Protein AF-A0A497N7C0-F1 (afdb_monomer)

Radius of gyration: 19.55 Å; Cα contacts (8 Å, |Δi|>4): 349; chains: 1; bounding box: 47×40×57 Å

Foldseek 3Di:
DQLVCLLVLCPDDDPDDPPCPSVVSSVVSVQPVLDLVSLVNQLVVLLVLLVVLLVLLVVCLVVVLLLLNLLSLLRSLLSNLVLLLVLQVHDDDLLCSLVSSCVSCVVVVNNVSSVLSCLSQVLPPFFLVLLVLLLVLLLQLLVVLLVVCVVQVVLLVVDDPVLSVLCVQSSDPVNNVVLSVSLVVCSVVRNSSSSLSSSSNSLLSNLLSSQVSVCSVVVHDRDSSNSLVSQQDPDPGGDSNSVSNCSSSVNPDDDSVSSVVSSVVSVVVSVVCVVCSSVSSVVRRDRD

Mean predicted aligned error: 3.94 Å

Structure (mmCIF, N/CA/C/O backbone):
data_AF-A0A497N7C0-F1
#
_entry.id   AF-A0A497N7C0-F1
#
loop_
_atom_site.group_PDB
_atom_site.id
_atom_site.type_symbol
_atom_site.label_atom_id
_atom_site.label_alt_id
_atom_site.label_comp_id
_atom_site.label_asym_id
_atom_site.label_entity_id
_atom_site.label_seq_id
_atom_site.pdbx_PDB_ins_code
_atom_site.Cartn_x
_atom_site.Cartn_y
_atom_site.Cartn_z
_atom_site.occupancy
_atom_site.B_iso_or_equiv
_atom_site.auth_seq_id
_atom_site.auth_comp_id
_atom_site.auth_asym_id
_atom_site.auth_atom_id
_atom_site.pdbx_PDB_model_num
ATOM 1 N N . VAL A 1 1 ? 9.116 0.546 22.447 1.00 66.56 1 VAL A N 1
ATOM 2 C CA . VAL A 1 1 ? 8.647 -0.388 21.398 1.00 66.56 1 VAL A CA 1
ATOM 3 C C . 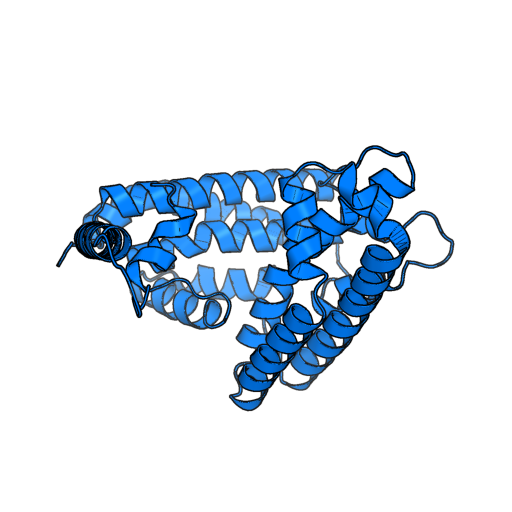VAL A 1 1 ? 8.286 0.439 20.173 1.00 66.56 1 VAL A C 1
ATOM 5 O O . VAL A 1 1 ? 7.517 1.386 20.341 1.00 66.56 1 VAL A O 1
ATOM 8 N N . PRO A 1 2 ? 8.889 0.187 19.003 1.00 83.69 2 PRO A N 1
ATOM 9 C CA . PRO A 1 2 ? 8.504 0.850 17.755 1.00 83.69 2 PRO A CA 1
ATOM 10 C C . PRO A 1 2 ? 7.028 0.554 17.415 1.00 83.69 2 PRO A C 1
ATOM 12 O O . PRO A 1 2 ? 6.602 -0.585 17.622 1.00 83.69 2 PRO A O 1
ATOM 15 N N . PRO A 1 3 ? 6.217 1.540 16.988 1.00 86.50 3 PRO A N 1
ATOM 16 C CA . PRO A 1 3 ? 4.789 1.335 16.704 1.00 86.50 3 PRO A CA 1
ATOM 17 C C . PRO A 1 3 ? 4.508 0.275 15.626 1.00 86.50 3 PRO A C 1
ATOM 19 O O . PRO A 1 3 ? 3.446 -0.339 15.625 1.00 86.50 3 PRO A O 1
ATOM 22 N N . GLU A 1 4 ? 5.464 0.010 14.739 1.00 85.75 4 GLU A N 1
ATOM 23 C CA . GLU A 1 4 ? 5.347 -0.892 13.589 1.00 85.75 4 GLU A CA 1
ATOM 24 C C . GLU A 1 4 ? 5.236 -2.372 13.984 1.00 85.75 4 GLU A C 1
ATOM 26 O O . GLU A 1 4 ? 4.818 -3.207 13.177 1.00 85.75 4 GLU A O 1
ATOM 31 N N . ILE A 1 5 ? 5.627 -2.724 15.213 1.00 90.31 5 ILE A N 1
ATOM 32 C CA . ILE A 1 5 ? 5.530 -4.097 15.731 1.00 90.31 5 ILE A CA 1
ATOM 33 C C . ILE A 1 5 ? 4.382 -4.289 16.721 1.00 90.31 5 ILE A C 1
ATOM 35 O O . ILE A 1 5 ? 4.176 -5.407 17.186 1.00 90.31 5 ILE A O 1
ATOM 39 N N . ASP A 1 6 ? 3.616 -3.239 17.021 1.00 93.12 6 ASP A N 1
ATOM 40 C CA . ASP A 1 6 ? 2.549 -3.283 18.022 1.00 93.12 6 ASP A CA 1
ATOM 41 C C . ASP A 1 6 ? 1.503 -4.342 17.716 1.00 93.12 6 ASP A C 1
ATOM 43 O O . ASP A 1 6 ? 1.271 -5.230 18.531 1.00 93.12 6 ASP A O 1
ATOM 47 N N . GLN A 1 7 ? 0.912 -4.279 16.522 1.00 93.38 7 GLN A N 1
ATOM 48 C CA . GLN A 1 7 ? -0.133 -5.215 16.122 1.00 93.38 7 GLN A CA 1
ATOM 49 C C . GLN A 1 7 ? 0.412 -6.647 16.051 1.00 93.38 7 GLN A C 1
ATOM 51 O O . GLN A 1 7 ? -0.227 -7.580 16.524 1.00 93.38 7 GLN A O 1
ATOM 56 N N . LYS A 1 8 ? 1.650 -6.822 15.566 1.00 93.31 8 LYS A N 1
ATOM 57 C CA . LYS A 1 8 ? 2.310 -8.137 15.529 1.00 93.31 8 LYS A CA 1
ATOM 58 C C . LYS A 1 8 ? 2.463 -8.734 16.925 1.00 93.31 8 LYS A C 1
ATOM 60 O O . LYS A 1 8 ? 2.248 -9.926 17.095 1.00 93.31 8 LYS A O 1
ATOM 65 N N . LEU A 1 9 ? 2.839 -7.925 17.916 1.00 93.44 9 LEU A N 1
ATOM 66 C CA . LEU A 1 9 ? 2.950 -8.357 19.311 1.00 93.44 9 LEU A CA 1
ATOM 67 C C . LEU A 1 9 ? 1.577 -8.592 19.949 1.00 93.44 9 LEU A C 1
ATOM 69 O O . LEU A 1 9 ? 1.428 -9.537 20.719 1.00 93.44 9 LEU A O 1
ATOM 73 N N . TYR A 1 10 ? 0.589 -7.759 19.619 1.00 92.88 10 TYR A N 1
ATOM 74 C CA . TYR A 1 10 ? -0.793 -7.887 20.078 1.00 92.88 10 TYR A CA 1
ATOM 75 C C . TYR A 1 10 ? -1.425 -9.208 19.609 1.00 92.88 10 TYR A C 1
ATOM 77 O O . TYR A 1 10 ? -2.012 -9.940 20.407 1.00 92.88 10 TYR A O 1
ATOM 85 N N . GLU A 1 11 ? -1.229 -9.555 18.337 1.00 93.25 11 GLU A N 1
ATOM 86 C CA . GLU A 1 11 ? -1.810 -10.735 17.683 1.00 93.25 11 GLU A CA 1
ATOM 87 C C . GLU A 1 11 ? -0.951 -12.004 17.823 1.00 93.25 11 GLU A C 1
ATOM 89 O O . GLU A 1 11 ? -1.396 -13.097 17.471 1.00 93.25 11 GLU A O 1
ATOM 94 N N . ALA A 1 12 ? 0.278 -11.892 18.341 1.00 93.31 12 ALA A N 1
ATOM 95 C CA . ALA A 1 12 ? 1.231 -12.998 18.394 1.00 93.31 12 ALA A CA 1
ATOM 96 C C . ALA A 1 12 ? 0.661 -14.238 19.102 1.00 93.31 12 ALA A C 1
ATOM 98 O O . ALA A 1 12 ? 0.138 -14.161 20.215 1.00 93.31 12 ALA A O 1
ATOM 99 N N . GLN A 1 13 ? 0.853 -15.417 18.513 1.00 93.75 13 GLN A N 1
ATOM 100 C CA . GLN A 1 13 ? 0.639 -16.697 19.190 1.00 93.75 13 GLN A CA 1
ATOM 101 C C . GLN A 1 13 ? 1.990 -17.260 19.631 1.00 93.75 13 GLN A C 1
ATOM 103 O O . GLN A 1 13 ? 2.869 -17.517 18.811 1.00 93.75 13 GLN A O 1
ATOM 108 N N . ILE A 1 14 ? 2.174 -17.412 20.942 1.00 93.19 14 ILE A N 1
ATOM 109 C CA . ILE A 1 14 ? 3.442 -17.854 21.525 1.00 93.19 14 ILE A CA 1
ATOM 110 C C . ILE A 1 14 ? 3.374 -19.362 21.708 1.00 93.19 14 ILE A C 1
ATOM 112 O O . ILE A 1 14 ? 2.631 -19.855 22.551 1.00 93.19 14 ILE A O 1
ATOM 116 N N . LEU A 1 15 ? 4.149 -20.083 20.901 1.00 95.19 15 LEU A N 1
ATOM 117 C CA . LEU A 1 15 ? 4.219 -21.545 20.954 1.00 95.19 15 LEU A CA 1
ATOM 118 C C . LEU A 1 15 ? 5.288 -22.039 21.939 1.00 95.19 15 LEU A C 1
ATOM 120 O O . LEU A 1 15 ? 5.142 -23.105 22.528 1.00 95.19 15 LEU A O 1
ATOM 124 N N . TYR A 1 16 ? 6.366 -21.271 22.122 1.00 94.62 16 TYR A N 1
ATOM 125 C CA . TYR A 1 16 ? 7.455 -21.588 23.044 1.00 94.62 16 TYR A CA 1
ATOM 126 C C . TYR A 1 16 ? 8.173 -20.310 23.495 1.00 94.62 16 TYR A C 1
ATOM 128 O O . TYR A 1 16 ? 8.565 -19.494 22.662 1.00 94.62 16 TYR A O 1
ATOM 136 N N . ASP A 1 17 ? 8.371 -20.146 24.806 1.00 95.38 17 ASP A N 1
ATOM 137 C CA . ASP A 1 17 ? 9.057 -18.992 25.400 1.00 95.38 17 ASP A CA 1
ATOM 138 C C . ASP A 1 17 ? 9.690 -19.360 26.751 1.00 95.38 17 ASP A C 1
ATOM 140 O O . ASP A 1 17 ? 9.096 -19.205 27.815 1.00 95.38 17 ASP A O 1
ATOM 144 N N . LYS A 1 18 ? 10.924 -19.874 26.706 1.00 94.50 18 LYS A N 1
ATOM 145 C CA . LYS A 1 18 ? 11.638 -20.382 27.891 1.00 94.50 18 LYS A CA 1
ATOM 146 C C . LYS A 1 18 ? 11.807 -19.339 29.005 1.00 94.50 18 LYS A C 1
ATOM 148 O O . LYS A 1 18 ? 11.796 -19.701 30.178 1.00 94.50 18 LYS A O 1
ATOM 153 N N . ASN A 1 19 ? 11.992 -18.069 28.642 1.00 95.56 19 ASN A N 1
ATOM 154 C CA . ASN A 1 19 ? 12.338 -16.994 29.578 1.00 95.56 19 ASN A CA 1
ATOM 155 C C . ASN A 1 19 ? 11.168 -16.033 29.839 1.00 95.56 19 ASN A C 1
ATOM 157 O O . ASN A 1 19 ? 11.383 -14.985 30.445 1.00 95.56 19 ASN A O 1
ATOM 161 N N . TRP A 1 20 ? 9.959 -16.361 29.369 1.00 93.44 20 TRP A N 1
ATOM 162 C CA . TRP A 1 20 ? 8.756 -15.527 29.495 1.00 93.44 20 TRP A CA 1
ATOM 163 C C . TRP A 1 20 ? 8.862 -14.132 28.856 1.00 93.44 20 TRP A C 1
ATOM 165 O O . TRP A 1 20 ? 8.020 -13.268 29.097 1.00 93.44 20 TRP A O 1
ATOM 175 N N . LEU A 1 21 ? 9.881 -13.874 28.030 1.00 94.31 21 LEU A N 1
ATOM 176 C CA . LEU A 1 21 ? 10.118 -12.541 27.476 1.00 94.31 21 LEU A CA 1
ATOM 177 C C . LEU A 1 21 ? 9.038 -12.169 26.455 1.00 94.31 21 LEU A C 1
ATOM 179 O O . LEU A 1 21 ? 8.501 -11.060 26.496 1.00 94.31 21 LEU A O 1
ATOM 183 N N . LEU A 1 22 ? 8.715 -13.091 25.546 1.00 92.75 22 LEU A N 1
ATOM 184 C CA . LEU A 1 22 ? 7.697 -12.870 24.519 1.00 92.75 22 LEU A CA 1
ATOM 185 C C . LEU A 1 22 ? 6.312 -12.782 25.154 1.00 92.75 22 LEU A C 1
ATOM 187 O O . LEU A 1 22 ? 5.515 -11.929 24.770 1.00 92.75 22 LEU A O 1
ATOM 191 N N . THR A 1 23 ? 6.061 -13.616 26.161 1.00 94.19 23 THR A N 1
ATOM 192 C CA . THR A 1 23 ? 4.791 -13.692 26.887 1.00 94.19 23 THR A CA 1
ATOM 193 C C . THR A 1 23 ? 4.531 -12.396 27.633 1.00 94.19 23 THR A C 1
ATOM 195 O O . THR A 1 23 ? 3.515 -11.747 27.389 1.00 94.19 23 THR A O 1
ATOM 198 N N . ASN A 1 24 ? 5.504 -11.932 28.420 1.00 94.38 24 ASN A N 1
ATOM 199 C CA . ASN A 1 24 ? 5.407 -10.658 29.130 1.00 94.38 24 ASN A CA 1
ATOM 200 C C . ASN A 1 24 ? 5.242 -9.473 28.165 1.00 94.38 24 ASN A C 1
ATOM 202 O O . ASN A 1 24 ? 4.461 -8.557 28.423 1.00 94.38 24 ASN A O 1
ATOM 206 N N . THR A 1 25 ? 5.950 -9.493 27.031 1.00 93.44 25 THR A N 1
ATOM 207 C CA . THR A 1 25 ? 5.850 -8.432 26.018 1.00 93.44 25 THR A CA 1
ATOM 208 C C . THR A 1 25 ? 4.468 -8.409 25.363 1.00 93.44 25 THR A C 1
ATOM 210 O O . THR A 1 25 ? 3.877 -7.336 25.226 1.00 93.44 25 THR A O 1
ATOM 213 N N . LYS A 1 26 ? 3.922 -9.576 24.997 1.00 94.38 26 LYS A N 1
ATOM 214 C CA . LYS A 1 26 ? 2.562 -9.709 24.459 1.00 94.38 26 LYS A CA 1
ATOM 215 C C . LYS A 1 26 ? 1.519 -9.233 25.466 1.00 94.38 26 LYS A C 1
ATOM 217 O O . LYS A 1 26 ? 0.638 -8.464 25.100 1.00 94.38 26 LYS A O 1
ATOM 222 N N . GLU A 1 27 ? 1.610 -9.655 26.725 1.00 94.25 27 GLU A N 1
ATOM 223 C CA . GLU A 1 27 ? 0.666 -9.240 27.769 1.00 94.25 27 GLU A CA 1
ATOM 224 C C . GLU A 1 27 ? 0.691 -7.730 28.010 1.00 94.25 27 GLU A C 1
ATOM 226 O O . GLU A 1 27 ? -0.356 -7.097 28.165 1.00 94.25 27 GLU A O 1
ATOM 231 N N . TRP A 1 28 ? 1.885 -7.133 28.022 1.00 93.75 28 TRP A N 1
ATOM 232 C CA . TRP A 1 28 ? 2.025 -5.684 28.096 1.00 93.75 28 TRP A CA 1
ATOM 233 C C . TRP A 1 28 ? 1.398 -5.000 26.877 1.00 93.75 28 TRP A C 1
ATOM 235 O O . TRP A 1 28 ? 0.666 -4.018 27.036 1.00 93.75 28 TRP A O 1
ATOM 245 N N . MET A 1 29 ? 1.620 -5.537 25.673 1.00 94.69 29 MET A N 1
ATOM 246 C CA . MET A 1 29 ? 1.013 -5.007 24.453 1.00 94.69 29 MET A CA 1
ATOM 247 C C . MET A 1 29 ? -0.513 -5.117 24.500 1.00 94.69 29 MET A C 1
ATOM 249 O O . MET A 1 29 ? -1.191 -4.131 24.255 1.00 94.69 29 MET A O 1
ATOM 253 N N . ALA A 1 30 ? -1.078 -6.246 24.928 1.00 92.94 30 ALA A N 1
ATOM 254 C CA . ALA A 1 30 ? -2.526 -6.428 25.057 1.00 92.94 30 ALA A CA 1
ATOM 255 C C . ALA A 1 30 ? -3.196 -5.361 25.945 1.00 92.94 30 ALA A C 1
ATOM 257 O O . ALA A 1 30 ? -4.285 -4.893 25.627 1.00 92.94 30 ALA A O 1
ATOM 258 N N . LYS A 1 31 ? -2.520 -4.918 27.015 1.00 92.38 31 LYS A N 1
ATOM 259 C CA . LYS A 1 31 ? -3.008 -3.877 27.946 1.00 92.38 31 LYS A CA 1
ATOM 260 C C . LYS A 1 31 ? -2.809 -2.442 27.447 1.00 92.38 31 LYS A C 1
ATOM 262 O O . LYS A 1 31 ? -3.355 -1.503 28.034 1.00 92.38 31 LYS A O 1
ATOM 267 N N . THR A 1 32 ? -1.951 -2.243 26.449 1.00 93.00 32 THR A N 1
ATOM 268 C CA . THR A 1 32 ? -1.519 -0.909 26.001 1.00 93.00 32 THR A CA 1
ATOM 269 C C . THR A 1 32 ? -1.875 -0.605 24.552 1.00 93.00 32 THR A C 1
ATOM 271 O O . THR A 1 32 ? -1.930 0.568 24.198 1.00 93.00 32 THR A O 1
ATOM 274 N N . TYR A 1 33 ? -2.176 -1.619 23.739 1.00 93.19 33 TYR A N 1
ATOM 275 C CA . TYR A 1 33 ? -2.397 -1.497 22.301 1.00 93.19 33 TYR A CA 1
ATOM 276 C C . TYR A 1 33 ? -3.498 -0.484 21.972 1.00 93.19 33 TYR A C 1
ATOM 278 O O . TYR A 1 33 ? -3.268 0.415 21.165 1.00 93.19 33 TYR A O 1
ATOM 286 N N . TRP A 1 34 ? -4.632 -0.555 22.674 1.00 94.56 34 TRP A N 1
ATOM 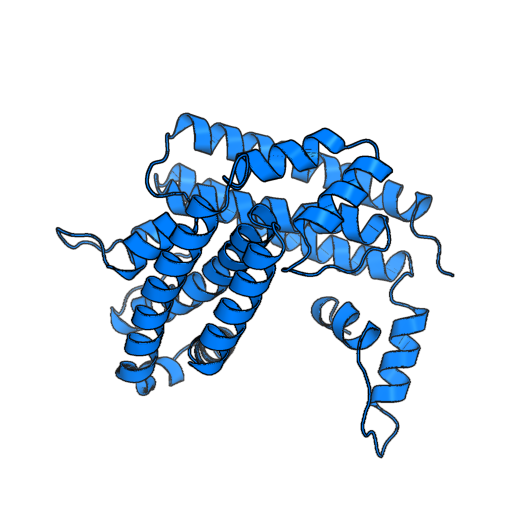287 C CA . TRP A 1 34 ? -5.779 0.344 22.499 1.00 94.56 34 TRP A CA 1
ATOM 288 C C . TRP A 1 34 ? -5.795 1.547 23.445 1.00 94.56 34 TRP A C 1
ATOM 290 O O . TRP A 1 34 ? -6.811 2.224 23.575 1.00 94.56 34 TRP A O 1
ATOM 300 N N . ARG A 1 35 ? -4.688 1.839 24.137 1.00 94.00 35 ARG A N 1
ATOM 301 C CA . ARG A 1 35 ? -4.618 3.072 24.927 1.00 94.00 35 ARG A CA 1
ATOM 302 C C . ARG A 1 35 ? -4.548 4.284 23.994 1.00 94.00 35 ARG A C 1
ATOM 304 O O . ARG A 1 35 ? -3.788 4.224 23.022 1.00 94.00 35 ARG A O 1
ATOM 311 N N . PRO A 1 36 ? -5.261 5.387 24.292 1.00 94.44 36 PRO A N 1
ATOM 312 C CA . PRO A 1 36 ? -5.245 6.593 23.466 1.00 94.44 36 PRO A CA 1
ATOM 313 C C . PRO A 1 36 ? -3.835 7.083 23.127 1.00 94.44 36 PRO A C 1
ATOM 315 O O . PRO A 1 36 ? -3.577 7.451 21.986 1.00 94.44 36 PRO A O 1
ATOM 318 N N . GLU A 1 37 ? -2.898 7.010 24.075 1.00 93.50 37 GLU A N 1
ATOM 319 C CA . GLU A 1 37 ? -1.509 7.427 23.868 1.00 93.50 37 GLU A CA 1
ATOM 320 C C . GLU A 1 37 ? -0.792 6.529 22.852 1.00 93.50 37 GLU A C 1
ATOM 322 O O . GLU A 1 37 ? 0.000 7.007 22.041 1.00 93.50 37 GLU A O 1
ATOM 327 N N . ARG A 1 38 ? -1.069 5.218 22.863 1.00 94.50 38 ARG A N 1
ATOM 328 C CA . ARG A 1 38 ? -0.448 4.275 21.926 1.00 94.50 38 ARG A CA 1
ATOM 329 C C . ARG A 1 38 ? -1.050 4.391 20.529 1.00 94.50 38 ARG A C 1
ATOM 331 O O . ARG A 1 38 ? -0.298 4.376 19.555 1.00 94.50 38 ARG A O 1
ATOM 338 N N . VAL A 1 39 ? -2.366 4.586 20.435 1.00 95.69 39 VAL A N 1
ATOM 339 C CA . VAL A 1 39 ? -3.048 4.890 19.168 1.00 95.69 39 VAL A CA 1
ATOM 340 C C . VAL A 1 39 ? -2.547 6.219 18.596 1.00 95.69 39 VAL A C 1
ATOM 342 O O . VAL A 1 39 ? -2.268 6.311 17.402 1.00 95.69 39 VAL A O 1
ATOM 345 N N . GLU A 1 40 ? -2.352 7.248 19.425 1.00 95.75 40 GLU A N 1
ATOM 346 C CA . GLU A 1 40 ? -1.783 8.524 18.977 1.00 95.75 40 GLU A CA 1
ATOM 347 C C . GLU A 1 40 ? -0.385 8.339 18.373 1.00 95.75 40 GLU A C 1
ATOM 349 O O . GLU A 1 40 ? -0.121 8.877 17.302 1.00 95.75 40 GLU A O 1
ATOM 354 N N . ILE A 1 41 ? 0.481 7.527 18.991 1.00 95.62 41 ILE A N 1
ATOM 355 C CA . ILE A 1 41 ? 1.815 7.223 18.446 1.00 95.62 41 ILE A CA 1
ATOM 356 C C . ILE A 1 41 ? 1.716 6.518 17.082 1.00 95.62 41 ILE A C 1
ATOM 358 O O . ILE A 1 41 ? 2.408 6.917 16.144 1.00 95.62 41 ILE A O 1
ATOM 362 N N . ARG A 1 42 ? 0.863 5.492 16.937 1.00 95.75 42 ARG A N 1
ATOM 363 C CA . ARG A 1 42 ? 0.708 4.774 15.654 1.00 95.75 42 ARG A CA 1
ATOM 364 C C . ARG A 1 42 ? 0.156 5.681 14.555 1.00 95.75 42 ARG A C 1
ATOM 366 O O . ARG A 1 42 ? 0.687 5.716 13.448 1.00 95.75 42 ARG A O 1
ATOM 373 N N . THR A 1 43 ? -0.862 6.470 14.878 1.00 96.75 43 THR A N 1
ATOM 374 C CA . THR A 1 43 ? -1.495 7.389 13.923 1.00 96.75 43 THR A CA 1
ATOM 375 C C . THR A 1 43 ? -0.649 8.632 13.612 1.00 96.75 43 THR A C 1
ATOM 377 O O . THR A 1 43 ? -0.857 9.279 12.585 1.00 96.75 43 THR A O 1
ATOM 380 N N . GLU A 1 44 ? 0.339 8.972 14.447 1.00 96.62 44 GLU A N 1
ATOM 381 C CA . GLU A 1 44 ? 1.400 9.926 14.095 1.00 96.62 44 GLU A CA 1
ATOM 382 C C . GLU A 1 44 ? 2.345 9.349 13.042 1.00 96.62 44 GLU A C 1
ATOM 384 O O . GLU A 1 44 ? 2.652 10.034 12.070 1.00 96.62 44 GLU A O 1
ATOM 389 N N . ASN A 1 45 ? 2.737 8.078 13.168 1.00 95.88 45 ASN A N 1
ATOM 390 C CA . ASN A 1 45 ? 3.580 7.435 12.163 1.00 95.88 45 ASN A CA 1
ATOM 391 C C . ASN A 1 45 ? 2.902 7.405 10.781 1.00 95.88 45 ASN A C 1
ATOM 393 O O . ASN A 1 45 ? 3.511 7.766 9.777 1.00 95.88 45 ASN A O 1
ATOM 397 N N . TYR A 1 46 ? 1.608 7.079 10.731 1.00 97.06 46 TYR A N 1
ATOM 398 C CA . TYR A 1 46 ? 0.831 7.129 9.489 1.00 97.06 46 TYR A CA 1
ATOM 399 C C . TYR A 1 46 ? 0.762 8.517 8.857 1.00 97.06 46 TYR A C 1
ATOM 401 O O . TYR A 1 46 ? 0.779 8.635 7.633 1.00 97.06 46 TYR A O 1
ATOM 409 N N . LEU A 1 47 ? 0.699 9.569 9.674 1.00 97.38 47 LEU A N 1
ATOM 410 C CA . LEU A 1 47 ? 0.717 10.942 9.182 1.00 97.38 47 LEU A CA 1
ATOM 411 C C . LEU A 1 47 ? 2.066 11.284 8.535 1.00 97.38 47 LEU A C 1
ATOM 413 O O . LEU A 1 47 ? 2.088 11.866 7.454 1.00 97.38 47 LEU A O 1
ATOM 417 N N . ILE A 1 48 ? 3.172 10.890 9.171 1.00 97.44 48 ILE A N 1
ATOM 418 C CA . ILE A 1 48 ? 4.528 11.100 8.645 1.00 97.44 48 ILE A CA 1
ATOM 419 C C . ILE A 1 48 ? 4.717 10.352 7.318 1.00 97.44 48 ILE A C 1
ATOM 421 O O . ILE A 1 48 ? 5.257 10.911 6.358 1.00 97.44 48 ILE A O 1
ATOM 425 N N . GLU A 1 49 ? 4.253 9.103 7.235 1.00 96.50 49 GLU A N 1
ATOM 426 C CA . GLU A 1 49 ? 4.268 8.329 5.990 1.00 96.50 49 GLU A CA 1
ATOM 427 C C . GLU A 1 49 ? 3.431 9.005 4.897 1.00 96.50 49 GLU A C 1
ATOM 429 O O . GLU A 1 49 ? 3.915 9.183 3.777 1.00 96.50 49 GLU A O 1
ATOM 434 N N . ALA A 1 50 ? 2.211 9.439 5.229 1.00 98.19 50 ALA A N 1
ATOM 435 C CA . ALA A 1 50 ? 1.322 10.117 4.293 1.00 98.19 50 ALA A CA 1
ATOM 436 C C . ALA A 1 50 ? 1.947 11.403 3.732 1.00 98.19 50 ALA A C 1
ATOM 438 O O . ALA A 1 50 ? 1.949 11.601 2.518 1.00 98.19 50 ALA A O 1
ATOM 439 N N . ASP A 1 51 ? 2.542 12.248 4.582 1.00 97.94 51 ASP A N 1
ATOM 440 C CA . ASP A 1 51 ? 3.240 13.462 4.141 1.00 97.94 51 ASP A CA 1
ATOM 441 C C . ASP A 1 51 ? 4.446 13.141 3.250 1.00 97.94 51 ASP A C 1
ATOM 443 O O . ASP A 1 51 ? 4.685 13.818 2.246 1.00 97.94 51 ASP A O 1
ATOM 447 N N . THR A 1 52 ? 5.205 12.098 3.601 1.00 97.50 52 THR A N 1
ATOM 448 C CA . THR A 1 52 ? 6.379 11.662 2.837 1.00 97.50 52 THR A CA 1
ATOM 449 C C . THR A 1 52 ? 5.976 11.260 1.422 1.00 97.50 52 THR A C 1
ATOM 451 O O . THR A 1 52 ? 6.555 11.752 0.451 1.00 97.50 52 THR A O 1
ATOM 454 N N . TYR A 1 53 ? 4.959 10.409 1.285 1.00 97.88 53 TYR A N 1
ATOM 455 C CA . TYR A 1 53 ? 4.478 9.968 -0.021 1.00 97.88 53 TYR A CA 1
ATOM 456 C C . TYR A 1 53 ? 3.771 11.079 -0.794 1.00 97.88 53 TYR A C 1
ATOM 458 O O . TYR A 1 53 ? 3.991 11.203 -1.995 1.00 97.88 53 TYR A O 1
ATOM 466 N N . LEU A 1 54 ? 3.015 11.957 -0.133 1.00 97.81 54 LEU A N 1
ATOM 467 C CA . LEU A 1 54 ? 2.387 13.102 -0.796 1.00 97.81 54 LEU A CA 1
ATOM 468 C C . LEU A 1 54 ? 3.426 14.095 -1.344 1.00 97.81 54 LEU A C 1
ATOM 470 O O . LEU A 1 54 ? 3.246 14.663 -2.427 1.00 97.81 54 LEU A O 1
ATOM 474 N N . SER A 1 55 ? 4.533 14.282 -0.623 1.00 98.06 55 SER A N 1
ATOM 475 C CA . SER A 1 55 ? 5.681 15.063 -1.091 1.00 98.06 55 SER A CA 1
ATOM 476 C C . SER A 1 55 ? 6.318 14.424 -2.330 1.00 98.06 55 SER A C 1
ATOM 478 O O . SER A 1 55 ? 6.523 15.105 -3.339 1.00 98.06 55 SER A O 1
ATOM 480 N N . ARG A 1 56 ? 6.539 13.099 -2.310 1.00 97.69 56 ARG A N 1
ATOM 481 C CA . ARG A 1 56 ? 7.038 12.351 -3.479 1.00 97.69 56 ARG A CA 1
ATOM 482 C C . ARG A 1 56 ? 6.089 12.455 -4.668 1.00 97.69 56 ARG A C 1
ATOM 484 O O . ARG A 1 56 ? 6.547 12.772 -5.758 1.00 97.69 56 ARG A O 1
ATOM 491 N N . ALA A 1 57 ? 4.789 12.273 -4.450 1.00 98.38 57 ALA A N 1
ATOM 492 C CA . ALA A 1 57 ? 3.764 12.373 -5.483 1.00 98.38 57 ALA A CA 1
ATOM 493 C C . ALA A 1 57 ? 3.732 13.765 -6.129 1.00 98.38 57 ALA A C 1
ATOM 495 O O . ALA A 1 57 ? 3.692 13.891 -7.350 1.00 98.38 57 ALA A O 1
ATOM 496 N N . THR A 1 58 ? 3.831 14.820 -5.314 1.00 98.12 58 THR A N 1
ATOM 497 C CA . THR A 1 58 ? 3.906 16.203 -5.806 1.00 98.12 58 THR A CA 1
ATOM 498 C C . THR A 1 58 ? 5.173 16.424 -6.637 1.00 98.12 58 THR A C 1
ATOM 500 O O . THR A 1 58 ? 5.115 17.031 -7.705 1.00 98.12 58 THR A O 1
ATOM 503 N N . SER A 1 59 ? 6.320 15.906 -6.185 1.00 98.12 59 SER A N 1
ATOM 504 C CA . SER A 1 59 ? 7.577 16.001 -6.935 1.00 98.12 59 SER A CA 1
ATOM 505 C C . SER A 1 59 ? 7.519 15.242 -8.265 1.00 98.12 59 SER A C 1
ATOM 507 O O . SER A 1 59 ? 7.917 15.796 -9.288 1.00 98.12 59 SER A O 1
ATOM 509 N N . ALA A 1 60 ? 6.968 14.027 -8.263 1.00 97.88 60 ALA A N 1
ATOM 510 C CA . ALA A 1 60 ? 6.745 13.206 -9.449 1.00 97.88 60 ALA A CA 1
ATOM 511 C C . ALA A 1 60 ? 5.874 13.933 -10.484 1.00 97.88 60 ALA A C 1
ATOM 513 O O . ALA A 1 60 ? 6.266 14.073 -11.641 1.00 97.88 60 ALA A O 1
ATOM 514 N N . SER A 1 61 ? 4.742 14.488 -10.033 1.00 97.44 61 SER A N 1
ATOM 515 C CA . SER A 1 61 ? 3.807 15.247 -10.869 1.00 97.44 61 SER A CA 1
ATOM 516 C C . SER A 1 61 ? 4.486 16.454 -11.519 1.00 97.44 61 SER A C 1
ATOM 518 O O . SER A 1 61 ? 4.359 16.663 -12.722 1.00 97.44 61 SER A O 1
ATOM 520 N N . ASN A 1 62 ? 5.277 17.214 -10.752 1.00 97.06 62 ASN A N 1
ATOM 521 C CA . ASN A 1 62 ? 6.025 18.365 -11.270 1.00 97.06 62 ASN A CA 1
ATOM 522 C C . ASN A 1 62 ? 7.089 17.970 -12.308 1.00 97.06 62 ASN A C 1
ATOM 524 O O . ASN A 1 62 ? 7.424 18.770 -13.177 1.00 97.06 62 ASN A O 1
ATOM 528 N N . LYS A 1 63 ? 7.626 16.749 -12.213 1.00 96.00 63 LYS A N 1
ATOM 529 C CA . LYS A 1 63 ? 8.596 16.177 -13.160 1.00 96.00 63 LYS A CA 1
ATOM 530 C C . LYS A 1 63 ? 7.934 15.469 -14.349 1.00 96.00 63 LYS A C 1
ATOM 532 O O . LYS A 1 63 ? 8.646 14.962 -15.210 1.00 96.00 63 LYS A O 1
ATOM 537 N N . GLY A 1 64 ? 6.601 15.418 -14.402 1.00 95.69 64 GLY A N 1
ATOM 538 C CA . GLY A 1 64 ? 5.851 14.730 -15.454 1.00 95.69 64 GLY A CA 1
ATOM 539 C C . GLY A 1 64 ? 5.835 13.201 -15.339 1.00 95.69 64 GLY A C 1
ATOM 540 O O . GLY A 1 64 ? 5.423 12.540 -16.286 1.00 95.69 64 GLY A O 1
ATOM 541 N N . ASP A 1 65 ? 6.262 12.624 -14.210 1.00 97.00 65 ASP A N 1
ATOM 542 C CA . ASP A 1 65 ? 6.128 11.186 -13.942 1.00 97.00 65 ASP A CA 1
ATOM 543 C C . ASP A 1 65 ? 4.746 10.896 -13.337 1.00 97.00 65 ASP A C 1
ATOM 545 O O . ASP A 1 65 ? 4.570 10.850 -12.113 1.00 97.00 65 ASP A O 1
ATOM 549 N N . LEU A 1 66 ? 3.741 10.759 -14.206 1.00 97.81 66 LEU A N 1
ATOM 550 C CA . LEU A 1 66 ? 2.348 10.570 -13.793 1.00 97.81 66 LEU A CA 1
ATOM 551 C C . LEU A 1 66 ? 2.132 9.239 -13.064 1.00 97.81 66 LEU A C 1
ATOM 553 O O . LEU A 1 66 ? 1.367 9.190 -12.100 1.00 97.81 66 LEU A O 1
ATOM 557 N N . GLN A 1 67 ? 2.829 8.176 -13.472 1.00 97.69 67 GLN A N 1
ATOM 558 C CA . GLN A 1 67 ? 2.734 6.858 -12.845 1.00 97.69 67 GLN A CA 1
ATOM 559 C C . GLN A 1 67 ? 3.270 6.883 -11.412 1.00 97.69 67 GLN A C 1
ATOM 561 O O . GLN A 1 67 ? 2.579 6.441 -10.492 1.00 97.69 67 GLN A O 1
ATOM 566 N N . SER A 1 68 ? 4.450 7.474 -11.190 1.00 98.00 68 SER A N 1
ATOM 567 C CA . SER A 1 68 ? 4.973 7.674 -9.832 1.00 98.00 68 SER A CA 1
ATOM 568 C C . SER A 1 68 ? 4.064 8.586 -9.010 1.00 98.00 68 SER A C 1
ATOM 570 O O . SER A 1 68 ? 3.815 8.308 -7.836 1.00 98.00 68 SER A O 1
ATOM 572 N N . ALA A 1 69 ? 3.517 9.649 -9.609 1.00 98.38 69 ALA A N 1
ATOM 573 C CA . ALA A 1 69 ? 2.589 10.544 -8.925 1.00 98.38 69 ALA A CA 1
ATOM 574 C C . ALA A 1 69 ? 1.315 9.815 -8.467 1.00 98.38 69 ALA A C 1
ATOM 576 O O . ALA A 1 69 ? 0.919 9.948 -7.308 1.00 98.38 69 ALA A O 1
ATOM 577 N N . SER A 1 70 ? 0.702 9.010 -9.337 1.00 98.25 70 SER A N 1
ATOM 578 C CA . SER A 1 70 ? -0.501 8.229 -9.026 1.00 98.25 70 SER A CA 1
ATOM 579 C C . SER A 1 70 ? -0.232 7.155 -7.964 1.00 98.25 70 SER A C 1
ATOM 581 O O . SER A 1 70 ? -0.955 7.079 -6.964 1.00 98.25 70 SER A O 1
ATOM 583 N N . ALA A 1 71 ? 0.861 6.398 -8.109 1.00 97.88 71 ALA A N 1
ATOM 584 C CA . ALA A 1 71 ? 1.286 5.389 -7.141 1.00 97.88 71 ALA A CA 1
ATOM 585 C C . ALA A 1 71 ? 1.499 5.991 -5.743 1.00 97.88 71 ALA A C 1
ATOM 587 O O . ALA A 1 71 ? 0.933 5.518 -4.757 1.00 97.88 71 ALA A O 1
ATOM 588 N N . TYR A 1 72 ? 2.268 7.079 -5.648 1.00 98.31 72 TYR A N 1
ATOM 589 C CA . TYR A 1 72 ? 2.564 7.714 -4.365 1.00 98.31 72 TYR A CA 1
ATOM 590 C C . TYR A 1 72 ? 1.379 8.464 -3.764 1.00 98.31 72 TYR A C 1
ATOM 592 O O . TYR A 1 72 ? 1.252 8.503 -2.541 1.00 98.31 72 TYR A O 1
ATOM 600 N N . THR A 1 73 ? 0.473 8.998 -4.586 1.00 98.56 73 THR A N 1
ATOM 601 C CA . THR A 1 73 ? -0.794 9.556 -4.093 1.00 98.56 73 THR A CA 1
ATOM 602 C C . THR A 1 73 ? -1.615 8.473 -3.397 1.00 98.56 73 THR A C 1
ATOM 604 O O . THR A 1 73 ? -2.088 8.685 -2.281 1.00 98.56 73 THR A O 1
ATOM 607 N N . THR A 1 74 ? -1.719 7.295 -4.016 1.00 97.81 74 THR A N 1
ATOM 608 C CA . THR A 1 74 ? -2.459 6.151 -3.470 1.00 97.81 74 THR A CA 1
ATOM 609 C C . THR A 1 74 ? -1.869 5.674 -2.147 1.00 97.81 74 THR A C 1
ATOM 611 O O . THR A 1 74 ? -2.592 5.570 -1.158 1.00 97.81 74 THR A O 1
ATOM 614 N N . VAL A 1 75 ? -0.550 5.456 -2.091 1.00 97.62 75 VAL A N 1
ATOM 615 C CA . VAL A 1 75 ? 0.119 4.991 -0.862 1.00 97.62 75 VAL A CA 1
ATOM 616 C C . VAL A 1 75 ? 0.032 6.035 0.254 1.00 97.62 75 VAL A C 1
ATOM 618 O O . VAL A 1 75 ? -0.237 5.687 1.402 1.00 97.62 75 VAL A O 1
ATOM 621 N N . GLY A 1 76 ? 0.201 7.323 -0.064 1.00 97.94 76 GLY A N 1
ATOM 622 C CA . GLY A 1 76 ? 0.062 8.392 0.925 1.00 97.94 76 GLY A CA 1
ATOM 623 C C . GLY A 1 76 ? -1.353 8.487 1.500 1.00 97.94 76 GLY A C 1
ATOM 624 O O . GLY A 1 76 ? -1.522 8.653 2.711 1.00 97.94 76 GLY A O 1
ATOM 625 N N . LEU A 1 77 ? -2.371 8.334 0.649 1.00 98.44 77 LEU A N 1
ATOM 626 C CA . LEU A 1 77 ? -3.768 8.322 1.072 1.00 98.44 77 LEU A CA 1
ATOM 627 C C . LEU A 1 77 ? -4.098 7.081 1.917 1.00 98.44 77 LEU A C 1
ATOM 629 O O . LEU A 1 77 ? -4.708 7.213 2.975 1.00 98.44 77 LEU A O 1
ATOM 633 N N . GLU A 1 78 ? -3.644 5.894 1.509 1.00 97.94 78 GLU A N 1
ATOM 634 C CA . GLU A 1 78 ? -3.797 4.661 2.292 1.00 97.94 78 GLU A CA 1
ATOM 635 C C . GLU A 1 78 ? -3.207 4.819 3.700 1.00 97.94 78 GLU A C 1
ATOM 637 O O . GLU A 1 78 ? -3.871 4.496 4.690 1.00 97.94 78 GLU A O 1
ATOM 642 N N . SER A 1 79 ? -1.981 5.353 3.805 1.00 97.69 79 SER A N 1
ATOM 643 C CA . SER A 1 79 ? -1.315 5.558 5.092 1.00 97.69 79 SER A CA 1
ATOM 644 C C . SER A 1 79 ? -2.178 6.397 6.031 1.00 97.69 79 SER A C 1
ATOM 646 O O . SER A 1 79 ? -2.440 5.948 7.144 1.00 97.69 79 SER A O 1
ATOM 648 N N . ILE A 1 80 ? -2.704 7.554 5.608 1.00 98.31 80 ILE A N 1
ATOM 649 C CA . ILE A 1 80 ? -3.521 8.370 6.520 1.00 98.31 80 ILE A CA 1
ATOM 650 C C . ILE A 1 80 ? -4.855 7.701 6.877 1.00 98.31 80 ILE A C 1
ATOM 652 O O . ILE A 1 80 ? -5.312 7.842 8.013 1.00 98.31 80 ILE A O 1
ATOM 656 N N . LEU A 1 81 ? -5.465 6.949 5.956 1.00 98.50 81 LEU A N 1
ATOM 657 C CA . LEU A 1 81 ? -6.769 6.313 6.161 1.00 98.50 81 LEU A CA 1
ATOM 658 C C . LEU A 1 81 ? -6.723 5.181 7.196 1.00 98.50 81 LEU A C 1
ATOM 660 O O . LEU A 1 81 ? -7.715 4.959 7.892 1.00 98.50 81 LEU A O 1
ATOM 664 N N . LYS A 1 82 ? -5.553 4.566 7.424 1.00 98.06 82 LYS A N 1
ATOM 665 C CA . LYS A 1 82 ? -5.317 3.652 8.564 1.00 98.06 82 LYS A CA 1
ATOM 666 C C . LYS A 1 82 ? -5.658 4.280 9.914 1.00 98.06 82 LYS A C 1
ATOM 668 O O . LYS A 1 82 ? -6.055 3.579 10.837 1.00 98.06 82 LYS A O 1
ATOM 673 N N . THR A 1 83 ? -5.581 5.606 10.020 1.00 98.12 83 THR A N 1
ATOM 674 C CA . THR A 1 83 ? -6.024 6.350 11.206 1.00 98.12 83 THR A CA 1
ATOM 675 C C . THR A 1 83 ? -7.492 6.093 11.535 1.00 98.12 83 THR A C 1
ATOM 677 O O . THR A 1 83 ? -7.831 5.943 12.704 1.00 98.12 83 THR A O 1
ATOM 680 N N . LEU A 1 84 ? -8.366 6.025 10.527 1.00 98.12 84 LEU A N 1
ATOM 681 C CA . LEU A 1 84 ? -9.800 5.792 10.729 1.00 98.12 84 LEU A CA 1
ATOM 682 C C . LEU A 1 84 ? -10.069 4.361 11.212 1.00 98.12 84 LEU A C 1
ATOM 684 O O . LEU A 1 84 ? -10.923 4.158 12.075 1.00 98.12 84 LEU A O 1
ATOM 688 N N . ILE A 1 85 ? -9.302 3.402 10.688 1.00 97.81 85 ILE A N 1
ATOM 689 C CA . ILE A 1 85 ? -9.329 1.989 11.088 1.00 97.81 85 ILE A CA 1
ATOM 690 C C . ILE A 1 85 ? -8.928 1.841 12.560 1.00 97.81 85 ILE A C 1
ATOM 692 O O . ILE A 1 85 ? -9.667 1.270 13.361 1.00 97.81 85 ILE A O 1
ATOM 696 N N . GLU A 1 86 ? -7.813 2.459 12.946 1.00 95.81 86 GLU A N 1
ATOM 697 C CA . GLU A 1 86 ? -7.303 2.437 14.321 1.00 95.81 86 GLU A CA 1
ATOM 698 C C . GLU A 1 86 ? -8.211 3.154 15.324 1.00 95.81 86 GLU A C 1
ATOM 700 O O . GLU A 1 86 ? -8.412 2.669 16.435 1.00 95.81 86 GLU A O 1
ATOM 705 N N . ILE A 1 87 ? -8.816 4.282 14.942 1.00 95.81 87 ILE A N 1
ATOM 706 C CA . ILE A 1 87 ? -9.783 4.997 15.792 1.00 95.81 87 ILE A CA 1
ATOM 707 C C . ILE A 1 87 ? -11.009 4.129 16.099 1.00 95.81 87 ILE A C 1
ATOM 709 O O . ILE A 1 87 ? -11.550 4.207 17.202 1.00 95.81 87 ILE A O 1
ATOM 713 N N . ASN A 1 88 ? -11.437 3.294 15.149 1.00 95.50 88 ASN A N 1
ATOM 714 C CA . ASN A 1 88 ? -12.525 2.335 15.348 1.00 95.50 88 ASN A CA 1
ATOM 715 C C . ASN A 1 88 ? -12.067 1.018 15.990 1.00 95.50 88 ASN A C 1
ATOM 717 O O . ASN A 1 88 ? -12.862 0.083 16.093 1.00 95.50 88 ASN A O 1
ATOM 721 N N . MET A 1 89 ? -10.811 0.952 16.434 1.00 94.12 89 MET A N 1
ATOM 722 C CA . MET A 1 89 ? -10.190 -0.213 17.058 1.00 94.12 89 MET A CA 1
ATOM 723 C C . MET A 1 89 ? -10.285 -1.491 16.214 1.00 94.12 89 MET A C 1
ATOM 725 O O . MET A 1 89 ? -10.475 -2.589 16.741 1.00 94.12 89 MET A O 1
ATOM 729 N N . LEU A 1 90 ? -10.177 -1.347 14.893 1.00 93.94 90 LEU A N 1
ATOM 730 C CA . LEU A 1 90 ? -10.092 -2.474 13.973 1.00 93.94 90 LEU A CA 1
ATOM 731 C C . LEU A 1 90 ? -8.616 -2.802 13.691 1.00 93.94 90 LEU A C 1
ATOM 733 O O . LEU A 1 90 ? -7.800 -1.884 13.575 1.00 93.94 90 LEU A O 1
ATOM 737 N N . PRO A 1 91 ? -8.245 -4.088 13.579 1.00 90.06 91 PRO A N 1
ATOM 738 C CA . PRO A 1 91 ? -6.895 -4.465 13.180 1.00 90.06 91 PRO A CA 1
ATOM 739 C C . PRO A 1 91 ? -6.641 -4.076 11.719 1.00 90.06 91 PRO A C 1
ATOM 741 O O . PRO A 1 91 ? -7.523 -4.192 10.866 1.00 90.06 91 PRO A O 1
ATOM 744 N N . ILE A 1 92 ? -5.415 -3.655 11.406 1.00 92.81 92 ILE A N 1
ATOM 745 C CA . ILE A 1 92 ? -5.026 -3.331 10.032 1.00 92.81 92 ILE A CA 1
ATOM 746 C C . ILE A 1 92 ? -4.480 -4.593 9.366 1.00 92.81 92 ILE A C 1
ATOM 748 O O . ILE A 1 92 ? -3.474 -5.159 9.789 1.00 92.81 92 ILE A O 1
ATOM 752 N N . SER A 1 93 ? -5.115 -5.031 8.282 1.00 91.38 93 SER A N 1
ATOM 753 C CA . SER A 1 93 ? -4.638 -6.142 7.457 1.00 91.38 93 SER A CA 1
ATOM 754 C C . SER A 1 93 ? -4.567 -5.701 6.008 1.00 91.38 93 SER A C 1
ATOM 756 O O . SER A 1 93 ? -5.555 -5.205 5.484 1.00 91.38 93 SER A O 1
ATOM 758 N N . ASN A 1 94 ? -3.447 -5.946 5.323 1.00 88.94 94 ASN A N 1
ATOM 759 C CA . ASN A 1 94 ? -3.339 -5.631 3.891 1.00 88.94 94 ASN A CA 1
ATOM 760 C C . ASN A 1 94 ? -4.350 -6.410 3.032 1.00 88.94 94 ASN A C 1
ATOM 762 O O . ASN A 1 94 ? -4.614 -6.001 1.909 1.00 88.94 94 ASN A O 1
ATOM 766 N N . SER A 1 95 ? -4.857 -7.542 3.535 1.00 92.25 95 SER A N 1
ATOM 767 C CA . SER A 1 95 ? -5.799 -8.411 2.815 1.00 92.25 95 SER A CA 1
ATOM 768 C C . SER A 1 95 ? -7.265 -8.230 3.217 1.00 92.25 95 SER A C 1
ATOM 770 O O . SER A 1 95 ? -8.085 -9.018 2.766 1.00 92.25 95 SER A O 1
ATOM 772 N N . HIS A 1 96 ? -7.559 -7.285 4.117 1.00 95.38 96 HIS A N 1
ATOM 773 C CA . HIS A 1 96 ? -8.921 -6.862 4.488 1.00 95.38 96 HIS A CA 1
ATOM 774 C C . HIS A 1 96 ? -8.957 -5.341 4.747 1.00 95.38 96 HIS A C 1
ATOM 776 O O . HIS A 1 96 ? -9.694 -4.849 5.602 1.00 95.38 96 HIS A O 1
ATOM 782 N N . PHE A 1 97 ? -8.079 -4.589 4.084 1.00 97.38 97 PHE A N 1
ATOM 783 C CA . PHE A 1 97 ? -7.949 -3.150 4.266 1.00 97.38 97 PHE A CA 1
ATOM 784 C C . PHE A 1 97 ? -9.175 -2.422 3.723 1.00 97.38 97 PHE A C 1
ATOM 786 O O . PHE A 1 97 ? -9.659 -1.504 4.379 1.00 97.38 97 PHE A O 1
ATOM 793 N N . ILE A 1 98 ? -9.685 -2.828 2.556 1.00 97.88 98 ILE A N 1
ATOM 794 C CA . ILE A 1 98 ? -10.829 -2.175 1.906 1.00 97.88 98 ILE A CA 1
ATOM 795 C C . ILE A 1 98 ? -12.077 -2.363 2.762 1.00 97.88 98 ILE A C 1
ATOM 797 O O . ILE A 1 98 ? -12.809 -1.404 3.005 1.00 97.88 98 ILE A O 1
ATOM 801 N N . GLU A 1 99 ? -12.285 -3.575 3.274 1.00 97.75 99 GLU A N 1
ATOM 802 C CA . GLU A 1 99 ? -13.376 -3.867 4.205 1.00 97.75 99 GLU A CA 1
ATOM 803 C C . GLU A 1 99 ? -13.251 -3.059 5.506 1.00 97.75 99 GLU A C 1
ATOM 805 O O . GLU A 1 99 ? -14.180 -2.342 5.880 1.00 97.75 99 GLU A O 1
ATOM 810 N N . ALA A 1 100 ? -12.084 -3.089 6.158 1.00 98.19 100 ALA A N 1
ATOM 811 C CA . ALA A 1 100 ? -11.859 -2.345 7.396 1.00 98.19 100 ALA A CA 1
ATOM 812 C C . ALA A 1 100 ? -12.008 -0.825 7.203 1.00 98.19 100 ALA A C 1
ATOM 814 O O . ALA A 1 100 ? -12.516 -0.127 8.089 1.00 98.19 100 ALA A O 1
ATOM 815 N N . LEU A 1 101 ? -11.593 -0.300 6.047 1.00 98.44 101 LEU A N 1
ATOM 816 C CA . LEU A 1 101 ? -11.764 1.100 5.680 1.00 98.44 101 LEU A CA 1
ATOM 817 C C . LEU A 1 101 ? -13.243 1.457 5.495 1.00 98.44 101 LEU A C 1
ATOM 819 O O . LEU A 1 101 ? -13.686 2.472 6.038 1.00 98.44 101 LEU A O 1
ATOM 823 N N . ARG A 1 102 ? -14.009 0.631 4.773 1.00 98.44 102 ARG A N 1
ATOM 824 C CA . ARG A 1 102 ? -15.455 0.818 4.578 1.00 98.44 102 ARG A CA 1
ATOM 825 C C . ARG A 1 102 ? -16.187 0.857 5.916 1.00 98.44 102 ARG A C 1
ATOM 827 O O . ARG A 1 102 ? -16.897 1.814 6.207 1.00 98.44 102 ARG A O 1
ATOM 834 N N . ASP A 1 103 ? -15.938 -0.126 6.774 1.00 98.12 103 ASP A N 1
ATOM 835 C CA . ASP A 1 103 ? -16.555 -0.200 8.100 1.00 98.12 103 ASP A CA 1
ATOM 836 C C . ASP A 1 103 ? -16.216 1.027 8.954 1.00 98.12 103 ASP A C 1
ATOM 838 O O . ASP A 1 103 ? -17.049 1.552 9.698 1.00 98.12 103 ASP A O 1
ATOM 842 N N . SER A 1 104 ? -14.973 1.494 8.859 1.00 98.12 104 SER A N 1
ATOM 843 C CA . SER A 1 104 ? -14.489 2.625 9.647 1.00 98.12 104 SER A CA 1
ATOM 844 C C . SER A 1 104 ? -15.062 3.956 9.191 1.00 98.12 104 SER A C 1
ATOM 846 O O . SER A 1 104 ? -15.418 4.792 10.022 1.00 98.12 104 SER A O 1
ATOM 848 N N . THR A 1 105 ? -15.142 4.159 7.880 1.00 98.19 105 THR A N 1
ATOM 849 C CA . THR A 1 105 ? -15.708 5.370 7.280 1.00 98.19 105 THR A CA 1
ATOM 850 C C . THR A 1 105 ? -17.206 5.457 7.555 1.00 98.19 105 THR A C 1
ATOM 852 O O . THR A 1 105 ? -17.644 6.491 8.056 1.00 98.19 105 THR A O 1
ATOM 855 N N . GLN A 1 106 ? -17.950 4.356 7.415 1.00 97.88 106 GLN A N 1
ATOM 856 C CA . GLN A 1 106 ? -19.368 4.273 7.793 1.00 97.88 106 GLN A CA 1
ATOM 857 C C . GLN A 1 106 ? -19.605 4.627 9.270 1.00 97.88 106 GLN A C 1
ATOM 859 O O . GLN A 1 106 ? -20.430 5.481 9.597 1.00 97.88 106 GLN A O 1
ATOM 864 N N . LYS A 1 107 ? -18.839 4.032 10.197 1.00 97.19 107 LYS A N 1
ATOM 865 C CA . LYS A 1 107 ? -18.969 4.297 11.650 1.00 97.19 107 LYS A CA 1
ATOM 866 C C . LYS A 1 107 ? -18.655 5.741 12.048 1.00 97.19 107 LYS A C 1
ATOM 868 O O . LYS A 1 107 ? -19.104 6.203 13.104 1.00 97.19 107 LYS A O 1
ATOM 873 N N . LEU A 1 108 ? -17.856 6.437 11.241 1.00 96.31 108 LEU A N 1
ATOM 874 C CA . LEU A 1 108 ? -17.463 7.828 11.460 1.00 96.31 108 LEU A CA 1
ATOM 875 C C . LEU A 1 108 ? -18.300 8.826 10.645 1.00 96.31 108 LEU A C 1
ATOM 877 O O . LEU A 1 108 ? -18.100 10.030 10.821 1.00 96.31 108 LEU A O 1
ATOM 881 N N . GLY A 1 109 ? -19.215 8.349 9.790 1.00 97.00 109 GLY A N 1
ATOM 882 C CA . GLY A 1 109 ? -19.972 9.180 8.850 1.00 97.00 109 GLY A CA 1
ATOM 883 C C . GLY A 1 109 ? -19.059 9.920 7.872 1.00 97.00 109 GLY A C 1
ATOM 884 O O . GLY A 1 109 ? -19.188 11.132 7.719 1.00 97.00 109 GLY A O 1
ATOM 885 N N . MET A 1 110 ? -18.068 9.212 7.324 1.00 97.25 110 MET A N 1
ATOM 886 C CA . MET A 1 110 ? -17.075 9.711 6.361 1.00 97.25 110 MET A CA 1
ATOM 887 C C . MET A 1 110 ? -17.019 8.819 5.112 1.00 97.25 110 MET A C 1
ATOM 889 O O . MET A 1 110 ? -15.931 8.536 4.601 1.00 97.25 110 MET A O 1
ATOM 893 N N . ASP A 1 111 ? -18.167 8.301 4.672 1.00 97.75 111 ASP A N 1
ATOM 894 C CA . ASP A 1 111 ? -18.301 7.375 3.539 1.00 97.75 111 ASP A CA 1
ATOM 895 C C . ASP A 1 111 ? -17.612 7.894 2.268 1.00 97.75 111 ASP A C 1
ATOM 897 O O . ASP A 1 111 ? -17.020 7.128 1.509 1.00 97.75 111 ASP A O 1
ATOM 901 N N . GLU A 1 112 ? -17.588 9.213 2.074 1.00 98.19 112 GLU A N 1
ATOM 902 C CA . GLU A 1 112 ? -16.926 9.845 0.939 1.00 98.19 112 GLU A CA 1
ATOM 903 C C . GLU A 1 112 ? -15.422 9.538 0.866 1.00 98.19 112 GLU A C 1
ATOM 905 O O . GLU A 1 112 ? -14.867 9.474 -0.228 1.00 98.19 112 GLU A O 1
ATOM 910 N N . PHE A 1 113 ? -14.749 9.303 2.000 1.00 98.38 113 PHE A N 1
ATOM 911 C CA . PHE A 1 113 ? -13.320 8.970 2.012 1.00 98.38 113 PHE A CA 1
ATOM 912 C C . PHE A 1 113 ? -13.042 7.556 1.504 1.00 98.38 113 PHE A C 1
ATOM 914 O O . PHE A 1 113 ? -11.966 7.313 0.956 1.00 98.38 113 PHE A O 1
ATOM 921 N N . TYR A 1 114 ? -13.993 6.635 1.668 1.00 98.56 114 TYR A N 1
ATOM 922 C CA . TYR A 1 114 ? -13.902 5.296 1.098 1.00 98.56 114 TYR A CA 1
ATOM 923 C C . TYR A 1 114 ? -14.039 5.349 -0.426 1.00 98.56 114 TYR A C 1
ATOM 925 O O . TYR A 1 114 ? -13.166 4.855 -1.139 1.00 98.56 114 TYR A O 1
ATOM 933 N N . GLU A 1 115 ? -15.067 6.037 -0.922 1.00 98.44 115 GLU A N 1
ATOM 934 C CA . GLU A 1 115 ? -15.296 6.206 -2.362 1.00 98.44 115 GLU A CA 1
ATOM 935 C C . GLU A 1 115 ? -14.139 6.954 -3.044 1.00 98.44 115 GLU A C 1
ATOM 937 O O . GLU A 1 115 ? -13.646 6.544 -4.099 1.00 98.44 115 GLU A O 1
ATOM 942 N N . ASP A 1 116 ? -13.634 8.019 -2.411 1.00 98.62 116 ASP A N 1
ATOM 943 C CA . ASP A 1 116 ? -12.457 8.740 -2.896 1.00 98.62 116 ASP A CA 1
ATOM 944 C C . ASP A 1 116 ? -11.223 7.843 -2.955 1.00 98.62 116 ASP A C 1
ATOM 946 O O . ASP A 1 116 ? -10.471 7.916 -3.927 1.00 98.62 116 ASP A O 1
ATOM 950 N N . TYR A 1 117 ? -11.014 6.984 -1.953 1.00 98.56 117 TYR A N 1
ATOM 951 C CA . TYR A 1 117 ? -9.902 6.044 -1.975 1.00 98.56 117 TYR A CA 1
ATOM 952 C C . TYR A 1 117 ? -10.015 5.074 -3.150 1.00 98.56 117 TYR A C 1
ATOM 954 O O . TYR A 1 117 ? -9.048 4.943 -3.899 1.00 98.56 117 TYR A O 1
ATOM 962 N N . LEU A 1 118 ? -11.177 4.445 -3.367 1.00 98.38 118 LEU A N 1
ATOM 963 C CA . LEU A 1 118 ? -11.378 3.521 -4.490 1.00 98.38 118 LEU A CA 1
ATOM 964 C C . LEU A 1 118 ? -11.140 4.198 -5.844 1.00 98.38 118 LEU A C 1
ATOM 966 O O . LEU A 1 118 ? -10.495 3.627 -6.724 1.00 98.38 118 LEU A O 1
ATOM 970 N N . ARG A 1 119 ? -11.609 5.438 -6.006 1.00 98.00 119 ARG A N 1
ATOM 971 C CA . ARG A 1 119 ? -11.398 6.219 -7.229 1.00 98.00 119 ARG A CA 1
ATOM 972 C C . ARG A 1 119 ? -9.924 6.573 -7.439 1.00 98.00 119 ARG A C 1
ATOM 974 O O . ARG A 1 119 ? -9.386 6.318 -8.515 1.00 98.00 119 ARG A O 1
ATOM 981 N N . ILE A 1 120 ? -9.270 7.141 -6.423 1.00 98.25 120 ILE A N 1
ATOM 982 C CA . ILE A 1 120 ? -7.871 7.601 -6.491 1.00 98.25 120 ILE A CA 1
ATOM 983 C C . ILE A 1 120 ? -6.914 6.424 -6.714 1.00 98.25 120 ILE A C 1
ATOM 985 O O . ILE A 1 120 ? -5.965 6.546 -7.485 1.00 98.25 120 ILE A O 1
ATOM 989 N N . SER A 1 121 ? -7.190 5.282 -6.083 1.00 96.75 121 SER A N 1
ATOM 990 C CA . SER A 1 121 ? -6.393 4.053 -6.197 1.00 96.75 121 SER A CA 1
ATOM 991 C C . SER A 1 121 ? -6.695 3.218 -7.444 1.00 96.75 121 SER A C 1
ATOM 993 O O . SER A 1 121 ? -6.080 2.168 -7.625 1.00 96.75 121 SER A O 1
ATOM 995 N N . ARG A 1 122 ? -7.621 3.665 -8.310 1.00 96.06 122 ARG A N 1
ATOM 996 C CA . ARG A 1 122 ? -8.066 2.931 -9.512 1.00 96.06 122 ARG A CA 1
ATOM 997 C C . ARG A 1 122 ? -8.594 1.531 -9.187 1.00 96.06 122 ARG A C 1
ATOM 999 O O . ARG A 1 122 ? -8.345 0.575 -9.920 1.00 96.06 122 ARG A O 1
ATOM 1006 N N . LEU A 1 123 ? -9.303 1.423 -8.070 1.00 97.00 123 LEU A N 1
ATOM 1007 C CA . LEU A 1 123 ? -9.948 0.200 -7.601 1.00 97.00 123 LEU A CA 1
ATOM 1008 C C . LEU A 1 123 ? -11.475 0.233 -7.765 1.00 97.00 123 LEU A C 1
ATOM 1010 O O . LEU A 1 123 ? -12.136 -0.792 -7.608 1.00 97.00 123 LEU A O 1
ATOM 1014 N N . ALA A 1 124 ? -12.046 1.399 -8.074 1.00 96.56 124 ALA A N 1
ATOM 1015 C CA . ALA A 1 124 ? -13.468 1.533 -8.357 1.00 96.56 124 ALA A CA 1
ATOM 1016 C C . ALA A 1 124 ? -13.858 0.697 -9.587 1.00 96.56 124 ALA A C 1
ATOM 1018 O O . ALA A 1 124 ? -13.294 0.881 -10.662 1.00 96.56 124 ALA A O 1
ATOM 1019 N N . GLY A 1 125 ? -14.839 -0.192 -9.418 1.00 95.25 125 GLY A N 1
ATOM 1020 C CA . GLY A 1 125 ? -15.378 -1.018 -10.500 1.00 95.25 125 GLY A CA 1
ATOM 1021 C C . GLY A 1 125 ? -14.549 -2.246 -10.874 1.00 95.25 125 GLY A C 1
ATOM 1022 O O . GLY A 1 125 ? -14.957 -2.937 -11.794 1.00 95.25 125 GLY A O 1
ATOM 1023 N N . VAL A 1 126 ? -13.449 -2.533 -10.164 1.00 97.50 126 VAL A N 1
ATOM 1024 C CA . VAL A 1 126 ? -12.631 -3.733 -10.407 1.00 97.50 126 VAL A CA 1
ATOM 1025 C C . VAL A 1 126 ? -13.477 -4.994 -10.265 1.00 97.50 126 VAL A C 1
ATOM 1027 O O . VAL A 1 126 ? -14.048 -5.247 -9.196 1.00 97.50 126 VAL A O 1
ATOM 1030 N N . ASP A 1 127 ? -13.502 -5.792 -11.326 1.00 98.06 127 ASP A N 1
ATOM 1031 C CA . ASP A 1 127 ? -14.175 -7.083 -11.363 1.00 98.06 127 ASP A CA 1
ATOM 1032 C C . ASP A 1 127 ? -13.192 -8.269 -11.299 1.00 98.06 127 ASP A C 1
ATOM 1034 O O . ASP A 1 127 ? -12.020 -8.129 -10.931 1.00 98.06 127 ASP A O 1
ATOM 1038 N N . GLN A 1 128 ? -13.701 -9.474 -11.565 1.00 98.12 128 GLN A N 1
ATOM 1039 C CA . GLN A 1 128 ? -12.896 -10.689 -11.544 1.00 98.12 128 GLN A CA 1
ATOM 1040 C C . GLN A 1 128 ? -11.812 -10.690 -12.630 1.00 98.12 128 GLN A C 1
ATOM 1042 O O . GLN A 1 128 ? -10.678 -11.069 -12.336 1.00 98.12 128 GLN A O 1
ATOM 1047 N N . GLU A 1 129 ? -12.150 -10.284 -13.856 1.00 98.12 129 GLU A N 1
ATOM 1048 C CA . GLU A 1 129 ? -11.224 -10.290 -14.992 1.00 98.12 129 GLU A CA 1
ATOM 1049 C C . GLU A 1 129 ? -10.086 -9.297 -14.736 1.00 98.12 129 GLU A C 1
ATOM 1051 O O . GLU A 1 129 ? -8.913 -9.663 -14.840 1.00 98.12 129 GLU A O 1
ATOM 1056 N N . ASP A 1 130 ? -10.424 -8.097 -14.255 1.0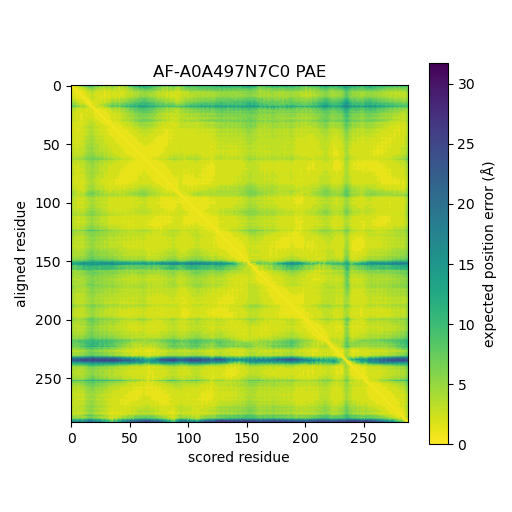0 97.94 130 ASP A N 1
ATOM 1057 C CA . ASP A 1 130 ? -9.446 -7.089 -13.841 1.00 97.94 130 ASP A CA 1
ATOM 1058 C C . ASP A 1 130 ? -8.480 -7.628 -12.773 1.00 97.94 130 ASP A C 1
ATOM 1060 O O . ASP A 1 130 ? -7.262 -7.428 -12.840 1.00 97.94 130 ASP A O 1
ATOM 1064 N N . ALA A 1 131 ? -9.010 -8.296 -11.743 1.00 98.12 131 ALA A N 1
ATOM 1065 C CA . ALA A 1 131 ? -8.202 -8.813 -10.643 1.00 98.12 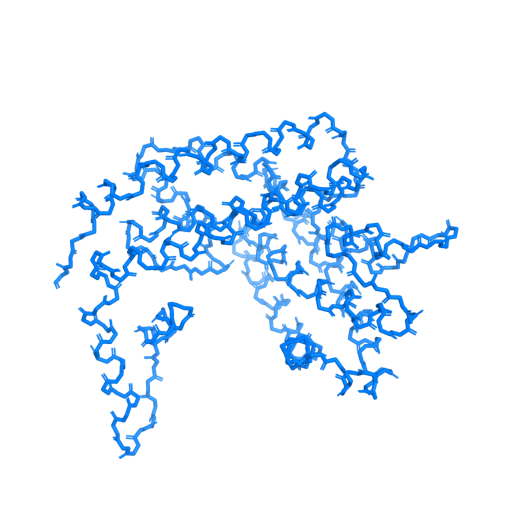131 ALA A CA 1
ATOM 1066 C C . ALA A 1 131 ? -7.274 -9.956 -11.091 1.00 98.12 131 ALA A C 1
ATOM 1068 O O . ALA A 1 131 ? -6.127 -10.036 -10.634 1.00 98.12 131 ALA A O 1
ATOM 1069 N N . GLU A 1 132 ? -7.744 -10.825 -11.989 1.00 98.50 132 GLU A N 1
ATOM 1070 C CA . GLU A 1 132 ? -6.943 -11.895 -12.586 1.00 98.50 132 GLU A CA 1
ATOM 1071 C C . GLU A 1 132 ? -5.839 -11.339 -13.499 1.00 98.50 132 GLU A C 1
ATOM 1073 O O . GLU A 1 132 ? -4.684 -11.764 -13.378 1.00 98.50 132 GLU A O 1
ATOM 1078 N N . GLU A 1 133 ? -6.140 -10.343 -14.341 1.00 98.19 133 GLU A N 1
ATOM 1079 C CA . GLU A 1 133 ? -5.135 -9.685 -15.184 1.00 98.19 133 GLU A CA 1
ATOM 1080 C C . GLU A 1 133 ? -4.064 -8.991 -14.331 1.00 98.19 133 GLU A C 1
ATOM 1082 O O . GLU A 1 133 ? -2.861 -9.163 -14.565 1.00 98.19 133 GLU A O 1
ATOM 1087 N N . ARG A 1 134 ? -4.475 -8.260 -13.287 1.00 98.12 134 ARG A N 1
ATOM 1088 C CA . ARG A 1 134 ? -3.539 -7.607 -12.360 1.00 98.12 134 ARG A CA 1
ATOM 1089 C C . ARG A 1 134 ? -2.644 -8.612 -11.648 1.00 98.12 134 ARG A C 1
ATOM 1091 O O . ARG A 1 134 ? -1.454 -8.340 -11.479 1.00 98.12 134 ARG A O 1
ATOM 1098 N N . LEU A 1 135 ? -3.174 -9.771 -11.251 1.00 98.50 135 LEU A N 1
ATOM 1099 C CA . LEU A 1 135 ? -2.375 -10.844 -10.661 1.00 98.50 135 LEU A CA 1
ATOM 1100 C C . LEU A 1 135 ? -1.358 -11.406 -11.662 1.00 98.50 135 LEU A C 1
ATOM 1102 O O . LEU A 1 135 ? -0.190 -11.560 -11.305 1.00 98.50 135 LEU A O 1
ATOM 1106 N N . ALA A 1 136 ? -1.765 -11.673 -12.903 1.00 98.44 136 ALA A N 1
ATOM 1107 C CA . ALA A 1 136 ? -0.861 -12.182 -13.933 1.00 98.44 136 ALA A CA 1
ATOM 1108 C C . ALA A 1 136 ? 0.276 -11.188 -14.234 1.00 98.44 136 ALA A C 1
ATOM 1110 O O . ALA A 1 136 ? 1.452 -11.566 -14.263 1.00 98.44 136 ALA A O 1
ATOM 1111 N N . ALA A 1 137 ? -0.055 -9.901 -14.380 1.00 98.31 137 ALA A N 1
ATOM 1112 C CA . ALA A 1 137 ? 0.923 -8.835 -14.570 1.00 98.31 137 ALA A CA 1
ATOM 1113 C C . ALA A 1 137 ? 1.854 -8.696 -13.351 1.00 98.31 137 ALA A C 1
ATOM 1115 O O . ALA A 1 137 ? 3.073 -8.588 -13.496 1.00 98.31 137 ALA A O 1
ATOM 1116 N N . PHE A 1 138 ? 1.312 -8.785 -12.134 1.00 97.94 138 PHE A N 1
ATOM 1117 C CA . PHE A 1 138 ? 2.109 -8.786 -10.910 1.00 97.94 138 PHE A CA 1
ATOM 1118 C C . PHE A 1 138 ? 3.109 -9.949 -10.897 1.00 97.94 138 PHE A C 1
ATOM 1120 O O . PHE A 1 138 ? 4.298 -9.726 -10.669 1.00 97.94 138 PHE A O 1
ATOM 1127 N N . GLU A 1 139 ? 2.665 -11.179 -11.181 1.00 98.06 139 GLU A N 1
ATOM 1128 C CA . GLU A 1 139 ? 3.533 -12.361 -11.231 1.00 98.06 139 GLU A CA 1
ATOM 1129 C C . GLU A 1 139 ? 4.643 -12.199 -12.284 1.00 98.06 139 GLU A C 1
ATOM 1131 O O . GLU A 1 139 ? 5.800 -12.531 -12.011 1.00 98.06 139 GLU A O 1
ATOM 1136 N N . ALA A 1 140 ? 4.333 -11.647 -13.460 1.00 97.56 140 ALA A N 1
ATOM 1137 C CA . ALA A 1 140 ? 5.315 -11.386 -14.512 1.00 97.56 140 ALA A CA 1
ATOM 1138 C C . ALA A 1 140 ? 6.386 -10.367 -14.073 1.00 97.56 140 ALA A C 1
ATOM 1140 O O . ALA A 1 140 ? 7.584 -10.656 -14.164 1.00 97.56 140 ALA A O 1
ATOM 1141 N N . ALA A 1 141 ? 5.973 -9.217 -13.523 1.00 96.50 141 ALA A N 1
ATOM 1142 C CA . ALA A 1 141 ? 6.893 -8.199 -13.002 1.00 96.50 141 ALA A CA 1
ATOM 1143 C C . ALA A 1 141 ? 7.784 -8.755 -11.880 1.00 96.50 141 ALA A C 1
ATOM 1145 O O . ALA A 1 141 ? 8.990 -8.495 -11.832 1.00 96.50 141 ALA A O 1
ATOM 1146 N N . TRP A 1 142 ? 7.199 -9.548 -10.980 1.00 96.56 142 TRP A N 1
ATOM 1147 C CA . TRP A 1 142 ? 7.906 -10.089 -9.825 1.00 96.56 142 TRP A CA 1
ATOM 1148 C C . TRP A 1 142 ? 8.931 -11.152 -10.211 1.00 96.56 142 TRP A C 1
ATOM 1150 O O . TRP A 1 142 ? 10.040 -11.162 -9.677 1.00 96.56 142 TRP A O 1
ATOM 1160 N N . ASN A 1 143 ? 8.591 -12.037 -11.151 1.00 95.94 143 ASN A N 1
ATOM 1161 C CA . ASN A 1 143 ? 9.514 -13.055 -11.654 1.00 95.94 143 ASN A CA 1
ATOM 1162 C C . ASN A 1 143 ? 10.726 -12.421 -12.352 1.00 95.94 143 ASN A C 1
ATOM 1164 O O . ASN A 1 143 ? 11.859 -12.852 -12.125 1.00 95.94 143 ASN A O 1
ATOM 1168 N N . GLU A 1 144 ? 10.508 -11.361 -13.136 1.00 93.69 144 GLU A N 1
ATOM 1169 C CA . GLU A 1 144 ? 11.588 -10.594 -13.768 1.00 93.69 144 GLU A CA 1
ATOM 1170 C C . GLU A 1 144 ? 12.544 -9.995 -12.728 1.00 93.69 144 GLU A C 1
ATOM 1172 O O . GLU A 1 144 ? 13.775 -10.075 -12.844 1.00 93.69 144 GLU A O 1
ATOM 1177 N N . ALA A 1 145 ? 11.983 -9.439 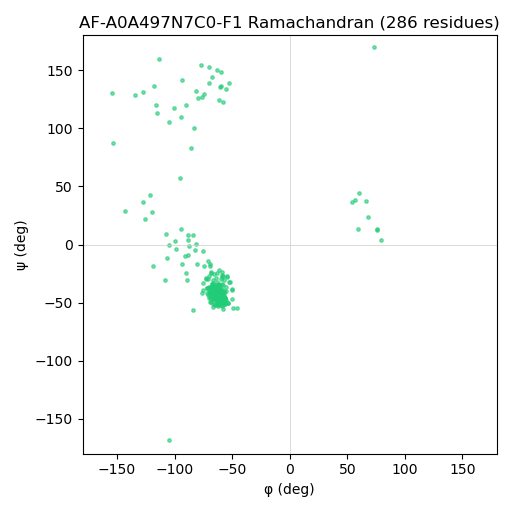-11.657 1.00 93.25 145 ALA A N 1
ATOM 1178 C CA . ALA A 1 145 ? 12.783 -8.906 -10.574 1.00 93.25 145 ALA A CA 1
ATOM 1179 C C . ALA A 1 145 ? 13.554 -9.981 -9.804 1.00 93.25 145 ALA A C 1
ATOM 1181 O O . ALA A 1 145 ? 14.733 -9.782 -9.515 1.00 93.25 145 ALA A O 1
ATOM 1182 N N . ILE A 1 146 ? 12.921 -11.119 -9.488 1.00 94.12 146 ILE A N 1
ATOM 1183 C CA . ILE A 1 146 ? 13.580 -12.260 -8.834 1.00 94.12 146 ILE A CA 1
ATOM 1184 C C . ILE A 1 146 ? 14.772 -12.726 -9.672 1.00 94.12 146 ILE A C 1
ATOM 1186 O O . ILE A 1 146 ? 15.853 -12.949 -9.125 1.00 94.12 146 ILE A O 1
ATOM 1190 N N . ARG A 1 147 ? 14.602 -12.838 -10.995 1.00 92.81 147 ARG A N 1
ATOM 1191 C CA . ARG A 1 147 ? 15.693 -13.198 -11.907 1.00 92.81 147 ARG A CA 1
ATOM 1192 C C . ARG A 1 147 ? 16.864 -12.225 -11.770 1.00 92.81 147 ARG A C 1
ATOM 1194 O O . ARG A 1 147 ? 17.983 -12.655 -11.510 1.00 92.81 147 ARG A O 1
ATOM 1201 N N . THR A 1 148 ? 16.591 -10.925 -11.846 1.00 90.19 148 THR A N 1
ATOM 1202 C CA . THR A 1 148 ? 17.619 -9.879 -11.730 1.00 90.19 148 THR A CA 1
ATOM 1203 C C . THR A 1 148 ? 18.321 -9.899 -10.368 1.00 90.19 148 THR A C 1
ATOM 1205 O O . THR A 1 148 ? 19.542 -9.772 -10.298 1.00 90.19 148 THR A O 1
ATOM 1208 N N . ILE A 1 149 ? 17.563 -10.086 -9.283 1.00 91.00 149 ILE A N 1
ATOM 1209 C CA . ILE A 1 149 ? 18.084 -10.210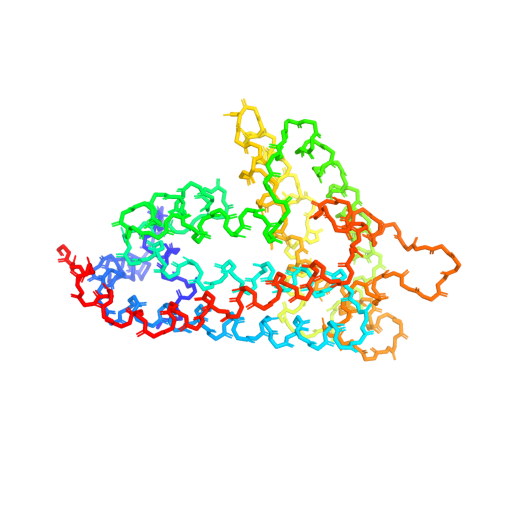 -7.913 1.00 91.00 149 ILE A CA 1
ATOM 1210 C C . ILE A 1 149 ? 19.064 -11.387 -7.817 1.00 91.00 149 ILE A C 1
ATOM 1212 O O . ILE A 1 149 ? 20.170 -11.225 -7.305 1.00 91.00 149 ILE A O 1
ATOM 1216 N N . ASN A 1 150 ? 18.689 -12.549 -8.357 1.00 89.25 150 ASN 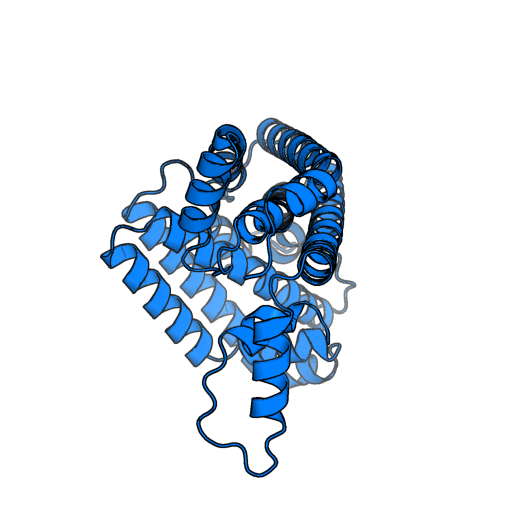A N 1
ATOM 1217 C CA . ASN A 1 150 ? 19.519 -13.752 -8.310 1.00 89.25 150 ASN A CA 1
ATOM 1218 C C . ASN A 1 150 ? 20.775 -13.635 -9.187 1.00 89.25 150 ASN A C 1
ATOM 1220 O O . ASN A 1 150 ? 21.849 -14.071 -8.779 1.00 89.25 150 ASN A O 1
ATOM 1224 N N . GLU A 1 151 ? 20.673 -13.014 -10.364 1.00 89.12 151 GLU A N 1
ATOM 1225 C CA . GLU A 1 151 ? 21.810 -12.798 -11.271 1.00 89.12 151 GLU A CA 1
ATOM 1226 C C . GLU A 1 151 ? 22.837 -11.791 -10.726 1.00 89.12 151 GLU A C 1
ATOM 1228 O O . GLU A 1 151 ? 24.003 -11.813 -11.122 1.00 89.12 151 GLU A O 1
ATOM 1233 N N . ARG A 1 152 ? 22.420 -10.886 -9.830 1.00 84.69 152 ARG A N 1
ATOM 1234 C CA . ARG A 1 152 ? 23.224 -9.744 -9.354 1.00 84.69 152 ARG A CA 1
ATOM 1235 C C . ARG A 1 152 ? 23.480 -9.773 -7.849 1.00 84.69 152 ARG A C 1
ATOM 1237 O O . ARG A 1 152 ? 23.701 -8.725 -7.243 1.00 84.69 152 ARG A O 1
ATOM 1244 N N . GLY A 1 153 ? 23.511 -10.967 -7.256 1.00 77.12 153 GLY A N 1
ATOM 1245 C CA . GLY A 1 153 ? 23.660 -11.160 -5.809 1.00 77.12 153 GLY A CA 1
ATOM 1246 C C . GLY A 1 153 ? 24.856 -10.433 -5.176 1.00 77.12 153 GLY A C 1
ATOM 1247 O O . GLY A 1 153 ? 24.740 -9.945 -4.059 1.00 77.12 153 GLY A O 1
ATOM 1248 N N . SER A 1 154 ? 25.975 -10.265 -5.891 1.00 81.56 154 SER A N 1
ATOM 1249 C CA . SER A 1 154 ? 27.139 -9.527 -5.373 1.00 81.56 154 SER A CA 1
ATOM 1250 C C . SER A 1 154 ? 26.869 -8.034 -5.147 1.00 81.56 154 SER A C 1
ATOM 1252 O O . SER A 1 154 ? 27.359 -7.474 -4.175 1.00 81.56 154 SER A O 1
ATOM 1254 N N . VAL A 1 155 ? 26.051 -7.395 -5.992 1.00 85.12 155 VAL A N 1
ATOM 1255 C CA . VAL A 1 155 ? 25.701 -5.964 -5.869 1.00 85.12 155 VAL A CA 1
ATOM 1256 C C . VAL A 1 155 ? 24.778 -5.729 -4.670 1.00 85.12 155 VAL A C 1
ATOM 1258 O O . VAL A 1 155 ? 24.822 -4.684 -4.026 1.00 85.12 155 VAL A O 1
ATOM 1261 N N . ILE A 1 156 ? 23.961 -6.723 -4.314 1.00 85.19 156 ILE A N 1
ATOM 1262 C CA . ILE A 1 156 ? 23.038 -6.654 -3.173 1.00 85.19 156 ILE A CA 1
ATOM 1263 C C . ILE A 1 156 ? 23.796 -6.500 -1.844 1.00 85.19 156 ILE A C 1
ATOM 1265 O O . ILE A 1 156 ? 23.320 -5.813 -0.934 1.00 85.19 156 ILE A O 1
ATOM 1269 N N . GLU A 1 157 ? 24.999 -7.073 -1.747 1.00 86.88 157 GLU A N 1
ATOM 1270 C CA . GLU A 1 157 ? 25.860 -6.961 -0.565 1.00 86.88 157 GLU A CA 1
ATOM 1271 C C . GLU A 1 157 ? 26.475 -5.565 -0.377 1.00 86.88 157 GLU A C 1
ATOM 1273 O O . GLU A 1 157 ? 26.929 -5.231 0.719 1.00 86.88 157 GLU A O 1
ATOM 1278 N N . GLU A 1 158 ? 26.430 -4.713 -1.400 1.00 88.44 158 GLU A N 1
ATOM 1279 C CA . GLU A 1 158 ? 26.890 -3.320 -1.341 1.00 88.44 158 GLU A CA 1
ATOM 1280 C C . GLU A 1 158 ? 25.749 -2.349 -0.993 1.00 88.44 158 GLU A C 1
ATOM 1282 O O . GLU A 1 158 ? 25.986 -1.226 -0.545 1.00 88.44 158 GLU A O 1
ATOM 1287 N N . LEU A 1 159 ? 24.492 -2.785 -1.134 1.00 90.94 159 LEU A N 1
ATOM 1288 C CA . LEU A 1 159 ? 23.321 -1.973 -0.813 1.00 90.94 159 LEU A CA 1
ATOM 1289 C C . LEU A 1 159 ? 23.173 -1.749 0.695 1.00 90.94 159 LEU A C 1
ATOM 1291 O O . LEU A 1 159 ? 23.532 -2.593 1.525 1.00 90.94 159 LEU A O 1
ATOM 1295 N N . HIS A 1 160 ? 22.535 -0.630 1.050 1.00 92.31 160 HIS A N 1
ATOM 1296 C CA . HIS A 1 160 ? 22.139 -0.338 2.425 1.00 92.31 160 HIS A CA 1
ATOM 1297 C C . HIS A 1 160 ? 21.325 -1.497 3.026 1.00 92.31 160 HIS A C 1
ATOM 1299 O O . HIS A 1 160 ? 20.429 -2.043 2.376 1.00 92.31 160 HIS A O 1
ATOM 1305 N N . VAL A 1 161 ? 21.587 -1.826 4.296 1.00 92.69 161 VAL A N 1
ATOM 1306 C CA . VAL A 1 161 ? 21.035 -3.007 4.990 1.00 92.69 161 VAL A CA 1
ATOM 1307 C C . VAL A 1 161 ? 19.512 -3.140 4.865 1.00 92.69 161 VAL A C 1
ATOM 1309 O O . VAL A 1 161 ? 19.001 -4.233 4.642 1.00 92.69 161 VAL A O 1
ATOM 1312 N N . ASN A 1 162 ? 18.773 -2.028 4.919 1.00 89.88 162 ASN A N 1
ATOM 1313 C CA . ASN A 1 162 ? 17.312 -2.054 4.779 1.00 89.88 162 ASN A CA 1
ATOM 1314 C C . ASN A 1 162 ? 16.855 -2.473 3.373 1.00 89.88 162 ASN A C 1
ATOM 1316 O O . ASN A 1 162 ? 15.898 -3.234 3.251 1.00 89.88 162 ASN A O 1
ATOM 1320 N N . VAL A 1 163 ? 17.531 -1.998 2.323 1.00 92.19 163 VAL A N 1
ATOM 1321 C CA . VAL A 1 163 ? 17.217 -2.363 0.931 1.00 92.19 163 VAL A CA 1
ATOM 1322 C C . VAL A 1 163 ? 17.582 -3.824 0.699 1.00 92.19 163 VAL A C 1
ATOM 1324 O O . VAL A 1 163 ? 16.761 -4.589 0.200 1.00 92.19 163 VAL A O 1
ATOM 1327 N N . ARG A 1 164 ? 18.768 -4.236 1.162 1.00 94.00 164 ARG A N 1
ATOM 1328 C CA . ARG A 1 164 ? 19.229 -5.628 1.122 1.00 94.00 164 ARG A CA 1
ATOM 1329 C C . ARG A 1 164 ? 18.230 -6.579 1.772 1.00 94.00 164 ARG A C 1
ATOM 1331 O O . ARG A 1 164 ? 17.826 -7.559 1.159 1.00 94.00 164 ARG A O 1
ATOM 1338 N N . ASN A 1 165 ? 17.779 -6.268 2.987 1.00 93.75 165 ASN A N 1
ATOM 1339 C CA . ASN A 1 165 ? 16.818 -7.098 3.711 1.00 93.75 165 ASN A CA 1
ATOM 1340 C C . ASN A 1 165 ? 15.473 -7.197 2.980 1.00 93.75 165 ASN A C 1
ATOM 1342 O O . ASN A 1 165 ? 14.903 -8.286 2.915 1.00 93.75 165 ASN A O 1
ATOM 1346 N N . LYS A 1 166 ? 14.980 -6.094 2.398 1.00 93.94 166 LYS A N 1
ATOM 1347 C CA . LYS A 1 166 ? 13.753 -6.103 1.587 1.00 93.94 166 LYS A CA 1
ATOM 1348 C C . LYS A 1 166 ? 13.913 -6.959 0.332 1.00 93.94 166 LYS A C 1
ATOM 1350 O O . LYS A 1 166 ? 13.062 -7.804 0.084 1.00 93.94 166 LYS A O 1
ATOM 1355 N N . LEU A 1 167 ? 15.005 -6.805 -0.417 1.00 94.00 167 LEU A N 1
ATOM 1356 C CA . LEU A 1 167 ? 15.281 -7.611 -1.612 1.00 94.00 167 LEU A CA 1
ATOM 1357 C C . LEU A 1 167 ? 15.451 -9.096 -1.275 1.00 94.00 167 LEU A C 1
ATOM 1359 O O . LEU A 1 167 ? 14.865 -9.940 -1.942 1.00 94.00 167 LEU A O 1
ATOM 1363 N N . ASN A 1 168 ? 16.158 -9.423 -0.193 1.00 93.19 168 ASN A N 1
ATOM 1364 C CA . ASN A 1 168 ? 16.311 -10.802 0.278 1.00 93.19 168 ASN A CA 1
ATOM 1365 C C . ASN A 1 168 ? 14.997 -11.423 0.757 1.00 93.19 168 ASN A C 1
ATOM 1367 O O . ASN A 1 168 ? 14.874 -12.645 0.782 1.00 93.19 168 ASN A O 1
ATOM 1371 N N . TYR A 1 169 ? 14.031 -10.613 1.187 1.00 93.94 169 TYR A N 1
ATOM 1372 C CA . TYR A 1 169 ? 12.709 -11.083 1.582 1.00 93.94 169 TYR A CA 1
ATOM 1373 C C . TYR A 1 169 ? 11.785 -11.239 0.367 1.00 93.94 169 TYR A C 1
ATOM 1375 O O . TYR A 1 169 ? 11.299 -12.339 0.105 1.00 93.94 169 TYR A O 1
ATOM 1383 N N . TYR A 1 170 ? 11.600 -10.166 -0.405 1.00 94.00 170 TYR A N 1
ATOM 1384 C CA . TYR A 1 170 ? 10.716 -10.118 -1.573 1.00 94.00 170 TYR A CA 1
ATOM 1385 C C . TYR A 1 170 ? 11.225 -10.940 -2.761 1.00 94.00 170 TYR A C 1
ATOM 1387 O O . TYR A 1 170 ? 10.422 -11.436 -3.548 1.00 94.00 170 TYR A O 1
ATOM 1395 N N . GLY A 1 171 ? 12.542 -11.124 -2.872 1.00 93.06 171 GLY A N 1
ATOM 1396 C CA . GLY A 1 171 ? 13.191 -11.922 -3.910 1.00 93.06 171 GLY A CA 1
ATOM 1397 C C . GLY A 1 171 ? 13.062 -13.436 -3.715 1.00 93.06 171 GLY A C 1
ATOM 1398 O O . GLY A 1 171 ? 13.475 -14.202 -4.583 1.00 93.06 171 GLY A O 1
ATOM 1399 N N . LYS A 1 172 ? 12.493 -13.908 -2.594 1.00 94.31 172 LYS A N 1
ATOM 1400 C CA . LYS A 1 172 ? 12.274 -15.344 -2.374 1.00 94.31 172 LYS A CA 1
ATOM 1401 C C . LYS A 1 172 ? 11.106 -15.840 -3.232 1.00 94.31 172 LYS A C 1
ATOM 1403 O O . LYS A 1 172 ? 9.999 -15.325 -3.078 1.00 94.31 172 LYS A O 1
ATOM 1408 N N . PRO A 1 173 ? 11.265 -16.928 -4.008 1.00 94.75 173 PRO A N 1
ATOM 1409 C CA . PRO A 1 173 ? 10.150 -17.526 -4.749 1.00 94.75 173 PRO A CA 1
ATOM 1410 C C . PRO A 1 173 ? 8.967 -17.932 -3.856 1.00 94.75 173 PRO A C 1
ATOM 1412 O O . PRO A 1 173 ? 7.812 -17.877 -4.273 1.00 94.75 173 PRO A O 1
ATOM 1415 N N . SER A 1 174 ? 9.233 -18.303 -2.597 1.00 96.31 174 SER A N 1
ATOM 1416 C CA . SER A 1 174 ? 8.185 -18.620 -1.622 1.00 96.31 174 SER A CA 1
ATOM 1417 C C . SER A 1 174 ? 7.331 -17.411 -1.233 1.00 96.31 174 SER A C 1
ATOM 1419 O O . SER A 1 174 ? 6.149 -17.597 -0.947 1.00 96.31 174 SER A O 1
ATOM 1421 N N . PHE A 1 175 ? 7.890 -16.195 -1.252 1.00 95.56 175 PHE A N 1
ATOM 1422 C CA . PHE A 1 175 ? 7.130 -14.969 -1.014 1.00 95.56 175 PHE A CA 1
ATOM 1423 C C . PHE A 1 175 ? 6.106 -14.755 -2.131 1.00 95.56 175 PHE A C 1
ATOM 1425 O O . PHE A 1 175 ? 4.915 -14.640 -1.847 1.00 95.56 175 PHE A O 1
ATOM 1432 N N . LEU A 1 176 ? 6.555 -14.798 -3.392 1.00 96.44 176 LEU A N 1
ATOM 1433 C CA . LEU A 1 176 ? 5.677 -14.671 -4.559 1.00 96.44 176 LEU A CA 1
ATOM 1434 C C . LEU A 1 176 ? 4.580 -15.741 -4.552 1.00 96.44 176 LEU A C 1
ATOM 1436 O O . LEU A 1 176 ? 3.405 -15.419 -4.697 1.00 96.44 176 LEU A O 1
ATOM 1440 N N . LYS A 1 177 ? 4.946 -17.004 -4.297 1.00 97.38 177 LYS A N 1
ATOM 1441 C CA . LYS A 1 177 ? 3.974 -18.100 -4.191 1.00 97.38 177 LYS A CA 1
ATOM 1442 C C . LYS A 1 177 ? 2.917 -17.830 -3.115 1.00 97.38 177 LYS A C 1
ATOM 1444 O O . LYS A 1 177 ? 1.739 -18.077 -3.348 1.00 97.38 177 LYS A O 1
ATOM 1449 N N . GLY A 1 178 ? 3.328 -17.342 -1.943 1.00 97.12 178 GLY A N 1
ATOM 1450 C CA . GLY A 1 178 ? 2.410 -16.996 -0.856 1.00 97.12 178 GLY A CA 1
ATOM 1451 C C . GLY A 1 178 ? 1.463 -15.854 -1.227 1.00 97.12 178 GLY A C 1
ATOM 1452 O O . GLY A 1 178 ? 0.257 -15.979 -1.021 1.00 97.12 178 GLY A O 1
ATOM 1453 N N . MET A 1 179 ? 1.998 -14.786 -1.828 1.00 96.38 179 MET A N 1
ATOM 1454 C CA . MET A 1 179 ? 1.211 -13.657 -2.336 1.00 96.38 179 MET A CA 1
ATOM 1455 C C . MET A 1 179 ? 0.178 -14.121 -3.366 1.00 96.38 179 MET A C 1
ATOM 1457 O O . MET A 1 179 ? -1.005 -13.862 -3.185 1.00 96.38 179 MET A O 1
ATOM 1461 N N . ALA A 1 180 ? 0.599 -14.873 -4.387 1.00 97.81 180 ALA A N 1
ATOM 1462 C CA . ALA A 1 180 ? -0.288 -15.359 -5.440 1.00 97.81 180 ALA A CA 1
ATOM 1463 C C . ALA A 1 180 ? -1.409 -16.256 -4.893 1.00 97.81 180 ALA A C 1
ATOM 1465 O O . ALA A 1 180 ? -2.571 -16.080 -5.251 1.00 97.81 180 ALA A O 1
ATOM 1466 N N . LEU A 1 181 ? -1.089 -17.184 -3.980 1.00 98.25 181 LEU A N 1
ATOM 1467 C CA . LEU A 1 181 ? -2.097 -18.033 -3.335 1.00 98.25 181 LEU A CA 1
ATOM 1468 C C . LEU A 1 181 ? -3.101 -17.212 -2.519 1.00 98.25 181 LEU A C 1
ATOM 1470 O O . LEU A 1 181 ? -4.300 -17.483 -2.578 1.00 98.25 181 LEU A O 1
ATOM 1474 N N . ARG A 1 182 ? -2.633 -16.204 -1.770 1.00 97.69 182 ARG A N 1
ATOM 1475 C CA . ARG A 1 182 ? -3.525 -15.339 -0.993 1.00 97.69 182 ARG A CA 1
ATOM 1476 C C . ARG A 1 182 ? -4.411 -14.488 -1.901 1.00 97.69 182 ARG A C 1
ATOM 1478 O O . ARG A 1 182 ? -5.604 -14.406 -1.632 1.00 97.69 182 ARG A O 1
ATOM 1485 N N . THR A 1 183 ? -3.864 -13.910 -2.967 1.00 98.19 183 THR A N 1
ATOM 1486 C CA . THR A 1 183 ? -4.638 -13.130 -3.942 1.00 98.19 183 THR A CA 1
ATOM 1487 C C . THR A 1 183 ? -5.690 -13.992 -4.633 1.00 98.19 183 THR A C 1
ATOM 1489 O O . THR A 1 183 ? -6.847 -13.592 -4.668 1.00 98.19 183 THR A O 1
ATOM 1492 N N . ARG A 1 184 ? -5.339 -15.202 -5.097 1.00 98.44 184 ARG A N 1
ATOM 1493 C CA . ARG A 1 184 ? -6.318 -16.137 -5.684 1.00 98.44 184 ARG A CA 1
ATOM 1494 C C . ARG A 1 184 ? -7.431 -16.476 -4.702 1.00 98.44 184 ARG A C 1
ATOM 1496 O O . ARG A 1 184 ? -8.592 -16.356 -5.049 1.00 98.44 184 ARG A O 1
ATOM 1503 N N . SER A 1 185 ? -7.090 -16.758 -3.445 1.00 98.50 185 SER A N 1
ATOM 1504 C CA . SER A 1 185 ? -8.096 -16.997 -2.404 1.00 98.50 185 SER A CA 1
ATOM 1505 C C . SER A 1 185 ? -9.052 -15.812 -2.195 1.00 98.50 185 SER A C 1
ATOM 1507 O O . SER A 1 185 ? -10.218 -16.043 -1.877 1.00 98.50 185 SER A O 1
ATOM 1509 N N . LEU A 1 186 ? -8.589 -14.564 -2.347 1.00 98.31 186 LEU A N 1
ATOM 1510 C CA . LEU A 1 186 ? -9.454 -13.379 -2.284 1.00 98.31 186 LEU A CA 1
ATOM 1511 C C . LEU A 1 186 ? -10.370 -13.291 -3.514 1.00 98.31 186 LEU A C 1
ATOM 1513 O O . LEU A 1 186 ? -11.563 -13.050 -3.351 1.00 98.31 186 LEU A O 1
ATOM 1517 N N . ILE A 1 187 ? -9.837 -13.543 -4.715 1.00 98.50 187 ILE A N 1
ATOM 1518 C CA . ILE A 1 187 ? -10.608 -13.582 -5.970 1.00 98.50 187 ILE A CA 1
ATOM 1519 C C . ILE A 1 187 ? -11.687 -14.670 -5.904 1.00 98.50 187 ILE A C 1
ATOM 1521 O O . ILE A 1 187 ? -12.858 -14.373 -6.114 1.00 98.50 187 ILE A O 1
ATOM 1525 N N . ASP A 1 188 ? -11.327 -15.890 -5.499 1.00 98.25 188 ASP A N 1
ATOM 1526 C CA . ASP A 1 188 ? -12.252 -17.022 -5.338 1.00 98.25 188 ASP A CA 1
ATOM 1527 C C . ASP A 1 188 ? -13.377 -16.720 -4.329 1.00 98.25 188 ASP A C 1
ATOM 1529 O O . ASP A 1 188 ? -14.466 -17.286 -4.404 1.00 98.25 188 ASP A O 1
ATOM 1533 N N . SER A 1 189 ? -13.121 -15.812 -3.379 1.00 97.88 189 SER A N 1
ATOM 1534 C CA . SER A 1 189 ? -14.100 -15.353 -2.384 1.00 97.88 189 SER A CA 1
ATOM 1535 C C . SER A 1 189 ? -14.943 -14.157 -2.858 1.00 97.88 189 SER A C 1
ATOM 1537 O O . SER A 1 189 ? -15.722 -13.618 -2.074 1.00 97.88 189 SER A O 1
ATOM 1539 N N . GLY A 1 190 ? -14.781 -13.706 -4.105 1.00 97.94 190 GLY A N 1
ATOM 1540 C CA . GLY A 1 190 ? -15.471 -12.536 -4.659 1.00 97.94 190 GLY A CA 1
ATOM 1541 C C . GLY A 1 190 ? -14.926 -11.184 -4.180 1.00 97.94 190 GLY A C 1
ATOM 1542 O O . GLY A 1 190 ? -15.573 -10.156 -4.365 1.00 97.94 190 GLY A O 1
ATOM 1543 N N . LEU A 1 191 ? -13.748 -11.155 -3.546 1.00 98.06 191 LEU A N 1
ATOM 1544 C CA . LEU A 1 191 ? -13.133 -9.952 -2.974 1.00 98.06 191 LEU A CA 1
ATOM 1545 C C . LEU A 1 191 ? -12.131 -9.317 -3.955 1.00 98.06 191 LEU A C 1
ATOM 1547 O O . LEU A 1 191 ? -10.955 -9.139 -3.637 1.00 98.06 191 LEU A O 1
ATOM 1551 N N . PHE A 1 192 ? -12.584 -8.971 -5.161 1.00 98.31 192 PHE A N 1
ATOM 1552 C CA . PHE A 1 192 ? -11.721 -8.522 -6.270 1.00 98.31 192 PHE A CA 1
ATOM 1553 C C . PHE A 1 192 ? -10.970 -7.213 -5.984 1.00 98.31 192 PHE A C 1
ATOM 1555 O O . PHE A 1 192 ? -9.767 -7.091 -6.233 1.00 98.31 192 PHE A O 1
ATOM 1562 N N . VAL A 1 193 ? -11.668 -6.246 -5.384 1.00 98.00 193 VAL A N 1
ATOM 1563 C CA . VAL A 1 193 ? -11.106 -4.949 -4.972 1.00 98.00 193 VAL A CA 1
ATOM 1564 C C . VAL A 1 193 ? -10.011 -5.143 -3.917 1.00 98.00 193 VAL A C 1
ATOM 1566 O O . VAL A 1 193 ? -8.941 -4.541 -3.996 1.00 98.00 193 VAL A O 1
ATOM 1569 N N . GLU A 1 194 ? -10.250 -6.036 -2.954 1.00 98.00 194 GLU A N 1
ATOM 1570 C CA . GLU A 1 194 ? -9.299 -6.375 -1.892 1.00 98.00 194 GLU A CA 1
ATOM 1571 C C . GLU A 1 194 ? -8.076 -7.117 -2.451 1.00 98.00 194 GLU A C 1
ATOM 1573 O O . GLU A 1 194 ? -6.941 -6.816 -2.083 1.00 98.00 194 GLU A O 1
ATOM 1578 N N . ALA A 1 195 ? -8.294 -8.044 -3.390 1.00 98.12 195 ALA A N 1
ATOM 1579 C CA . ALA A 1 195 ? -7.232 -8.753 -4.094 1.00 98.12 195 ALA A CA 1
ATOM 1580 C C . ALA A 1 195 ? -6.305 -7.775 -4.836 1.00 98.12 195 ALA A C 1
ATOM 1582 O O . ALA A 1 195 ? -5.083 -7.839 -4.685 1.00 98.12 195 ALA A O 1
ATOM 1583 N N . SER A 1 196 ? -6.883 -6.824 -5.570 1.00 97.69 196 SER A N 1
ATOM 1584 C CA . SER A 1 196 ? -6.135 -5.807 -6.317 1.00 97.69 196 SER A CA 1
ATOM 1585 C C . SER A 1 196 ? -5.380 -4.838 -5.401 1.00 97.69 196 SER A C 1
ATOM 1587 O O . SER A 1 196 ? -4.207 -4.542 -5.641 1.00 97.69 196 SER A O 1
ATOM 1589 N N . HIS A 1 197 ? -6.003 -4.399 -4.302 1.00 97.12 197 HIS A N 1
ATOM 1590 C CA . HIS A 1 197 ? -5.346 -3.600 -3.265 1.00 97.12 197 HIS A CA 1
ATOM 1591 C C . HIS A 1 197 ? -4.131 -4.322 -2.656 1.00 97.12 197 HIS A C 1
ATOM 1593 O O . HIS A 1 197 ? -3.040 -3.751 -2.541 1.00 97.12 197 HIS A O 1
ATOM 1599 N N . TYR A 1 198 ? -4.303 -5.597 -2.299 1.00 96.75 198 TYR A N 1
ATOM 1600 C CA . TYR A 1 198 ? -3.272 -6.418 -1.667 1.00 96.75 198 TYR A CA 1
ATOM 1601 C C . TYR A 1 198 ? -2.000 -6.533 -2.525 1.00 96.75 198 TYR A C 1
ATOM 1603 O O . TYR A 1 198 ? -0.877 -6.464 -2.000 1.00 96.75 198 TYR A O 1
ATOM 1611 N N . LEU A 1 199 ? -2.168 -6.645 -3.849 1.00 96.31 199 LEU A N 1
ATOM 1612 C CA . LEU A 1 199 ? -1.072 -6.615 -4.819 1.00 96.31 199 LEU A CA 1
ATOM 1613 C C . LEU A 1 199 ? -0.401 -5.235 -4.877 1.00 96.31 199 LEU A C 1
ATOM 1615 O O . LEU A 1 199 ? 0.815 -5.143 -4.685 1.00 96.31 199 LEU A O 1
ATOM 1619 N N . LEU A 1 200 ? -1.186 -4.169 -5.092 1.00 92.56 200 LEU A N 1
ATOM 1620 C CA . LEU A 1 200 ? -0.697 -2.796 -5.278 1.00 92.56 200 LEU A CA 1
ATOM 1621 C C . LEU A 1 200 ? 0.215 -2.362 -4.130 1.00 92.56 200 LEU A C 1
ATOM 1623 O O . LEU A 1 200 ? 1.344 -1.913 -4.356 1.00 92.56 200 LEU A O 1
ATOM 1627 N N . ARG A 1 201 ? -0.251 -2.546 -2.889 1.00 89.62 201 ARG A N 1
ATOM 1628 C CA . ARG A 1 201 ? 0.482 -2.099 -1.701 1.00 89.62 201 ARG A CA 1
ATOM 1629 C C . ARG A 1 201 ? 1.846 -2.770 -1.574 1.00 89.62 201 ARG A C 1
ATOM 1631 O O . ARG A 1 201 ? 2.825 -2.129 -1.180 1.00 89.62 201 ARG A O 1
ATOM 1638 N N . THR A 1 202 ? 1.903 -4.058 -1.894 1.00 92.44 202 THR A N 1
ATOM 1639 C CA . THR A 1 202 ? 3.123 -4.867 -1.802 1.00 92.44 202 THR A CA 1
ATOM 1640 C C . THR A 1 202 ? 4.087 -4.539 -2.942 1.00 92.44 202 THR A C 1
ATOM 1642 O O . THR A 1 202 ? 5.305 -4.544 -2.752 1.00 92.44 202 THR A O 1
ATOM 1645 N N . MET A 1 203 ? 3.551 -4.198 -4.116 1.00 94.19 203 MET A N 1
ATOM 1646 C CA . MET A 1 203 ? 4.355 -3.909 -5.295 1.00 94.19 203 MET A CA 1
ATOM 1647 C C . MET A 1 203 ? 5.160 -2.620 -5.186 1.00 94.19 203 MET A C 1
ATOM 1649 O O . MET A 1 203 ? 6.337 -2.638 -5.531 1.00 94.19 203 MET A O 1
ATOM 1653 N N . VAL A 1 204 ? 4.607 -1.539 -4.628 1.00 94.06 204 VAL A N 1
ATOM 1654 C CA . VAL A 1 204 ? 5.368 -0.284 -4.460 1.00 94.06 204 VAL A CA 1
ATOM 1655 C C . VAL A 1 204 ? 6.627 -0.494 -3.606 1.00 94.06 204 VAL A C 1
ATOM 1657 O O . VAL A 1 204 ? 7.718 -0.098 -4.010 1.00 94.06 204 VAL A O 1
ATOM 1660 N N . ASP A 1 205 ? 6.512 -1.186 -2.467 1.00 92.38 205 ASP A N 1
ATOM 1661 C CA . ASP A 1 205 ? 7.650 -1.447 -1.568 1.00 92.38 205 ASP A CA 1
ATOM 1662 C C . ASP A 1 205 ? 8.764 -2.261 -2.241 1.00 92.38 205 ASP A C 1
ATOM 1664 O O . ASP A 1 205 ? 9.961 -2.042 -1.997 1.00 92.38 205 ASP A O 1
ATOM 1668 N N . MET A 1 206 ? 8.365 -3.236 -3.054 1.00 94.19 206 MET A N 1
ATOM 1669 C CA . MET A 1 206 ? 9.290 -4.050 -3.822 1.00 94.19 206 MET A CA 1
ATOM 1670 C C . MET A 1 206 ? 9.965 -3.210 -4.907 1.00 94.19 206 MET A C 1
ATOM 1672 O O . MET A 1 206 ? 11.195 -3.224 -4.987 1.00 94.19 206 MET A O 1
ATOM 1676 N N . LEU A 1 207 ? 9.197 -2.451 -5.693 1.00 95.56 207 LEU A N 1
ATOM 1677 C CA . LEU A 1 207 ? 9.713 -1.668 -6.815 1.00 95.56 207 LEU A CA 1
ATOM 1678 C C . LEU A 1 207 ? 10.675 -0.574 -6.360 1.00 95.56 207 LEU A C 1
ATOM 1680 O O . LEU A 1 207 ? 11.700 -0.372 -7.004 1.00 95.56 207 LEU A O 1
ATOM 1684 N N . GLU A 1 208 ? 10.422 0.074 -5.220 1.00 94.69 208 GLU A N 1
ATOM 1685 C CA . GLU A 1 208 ? 11.383 1.010 -4.625 1.00 94.69 208 GLU A CA 1
ATOM 1686 C C . GLU A 1 208 ? 12.710 0.325 -4.271 1.00 94.69 208 GLU A C 1
ATOM 1688 O O . GLU A 1 208 ? 13.786 0.881 -4.494 1.00 94.69 208 GLU A O 1
ATOM 1693 N N . SER A 1 209 ? 12.649 -0.897 -3.735 1.00 93.69 209 SER A N 1
ATOM 1694 C CA . SER A 1 209 ? 13.846 -1.671 -3.384 1.00 93.69 209 SER A CA 1
ATOM 1695 C C . SER A 1 209 ? 14.586 -2.154 -4.634 1.00 93.69 209 SER A C 1
ATOM 1697 O O . SER A 1 209 ? 15.816 -2.152 -4.676 1.00 93.69 209 SER A O 1
ATOM 1699 N N . TYR A 1 210 ? 13.844 -2.540 -5.670 1.00 93.38 210 TYR A N 1
ATOM 1700 C CA . TYR A 1 210 ? 14.390 -2.927 -6.964 1.00 93.38 210 TYR A CA 1
ATOM 1701 C C . TYR A 1 210 ? 15.021 -1.743 -7.705 1.00 93.38 210 TYR A C 1
ATOM 1703 O O . TYR A 1 210 ? 16.095 -1.891 -8.284 1.00 93.38 210 TYR A O 1
ATOM 1711 N N . GLY A 1 211 ? 14.411 -0.557 -7.630 1.00 93.06 211 GLY A N 1
ATOM 1712 C CA . GLY A 1 211 ? 14.952 0.682 -8.187 1.00 93.06 211 GLY A CA 1
ATOM 1713 C C . GLY A 1 211 ? 16.356 0.984 -7.661 1.00 93.06 211 GLY A C 1
ATOM 1714 O O . GLY A 1 211 ? 17.243 1.315 -8.443 1.00 93.06 211 GLY A O 1
ATOM 1715 N N . TRP A 1 212 ? 16.610 0.746 -6.370 1.00 92.31 212 TRP A N 1
ATOM 1716 C CA . TRP A 1 212 ? 17.964 0.826 -5.809 1.00 92.31 212 TRP A CA 1
ATOM 1717 C C . TRP A 1 212 ? 18.944 -0.161 -6.401 1.00 92.31 212 TRP A C 1
ATOM 1719 O O . TRP A 1 212 ? 20.046 0.235 -6.768 1.00 92.31 212 TRP A O 1
ATOM 1729 N N . LEU A 1 213 ? 18.563 -1.437 -6.467 1.00 91.56 213 LEU A N 1
ATOM 1730 C CA . LEU A 1 213 ? 19.421 -2.460 -7.053 1.00 91.56 213 LEU A CA 1
ATOM 1731 C C . LEU A 1 213 ? 19.794 -2.066 -8.482 1.00 91.56 213 LEU A C 1
ATOM 1733 O O . LEU A 1 213 ? 20.965 -2.098 -8.852 1.00 91.56 213 LEU A O 1
ATOM 1737 N N . ARG A 1 214 ? 18.803 -1.637 -9.264 1.00 90.56 214 ARG A N 1
ATOM 1738 C CA . ARG A 1 214 ? 18.994 -1.207 -10.644 1.00 90.56 214 ARG A CA 1
ATOM 1739 C C . ARG A 1 214 ? 19.903 0.020 -10.743 1.00 90.56 214 ARG A C 1
ATOM 1741 O O . ARG A 1 214 ? 20.839 -0.002 -11.531 1.00 90.56 214 ARG A O 1
ATOM 1748 N N . ALA A 1 215 ? 19.697 1.037 -9.910 1.00 90.88 215 ALA A N 1
ATOM 1749 C CA . ALA A 1 215 ? 20.550 2.223 -9.884 1.00 90.88 215 ALA A CA 1
ATOM 1750 C C . ALA A 1 215 ? 22.002 1.898 -9.506 1.00 90.88 215 ALA A C 1
ATOM 1752 O O . ALA A 1 215 ? 22.925 2.417 -10.128 1.00 90.88 215 ALA A O 1
ATOM 1753 N N . SER A 1 216 ? 22.212 0.990 -8.549 1.00 89.75 216 SER A N 1
ATOM 1754 C CA . SER A 1 216 ? 23.546 0.501 -8.192 1.00 89.75 216 SER A CA 1
ATOM 1755 C C . SER A 1 216 ? 24.207 -0.289 -9.322 1.00 89.75 216 SER A C 1
ATOM 1757 O O . SER A 1 216 ? 25.395 -0.101 -9.559 1.00 89.75 216 SER A O 1
ATOM 1759 N N . ILE A 1 217 ? 23.455 -1.117 -10.056 1.00 87.75 217 ILE A N 1
ATOM 1760 C CA . ILE A 1 217 ? 23.959 -1.821 -11.249 1.00 87.75 217 ILE A CA 1
ATOM 1761 C C . ILE A 1 217 ? 24.370 -0.827 -12.340 1.00 87.75 217 ILE A C 1
ATOM 1763 O O . ILE A 1 217 ? 25.412 -1.000 -12.967 1.00 87.75 217 ILE A O 1
ATOM 1767 N N . ASP A 1 218 ? 23.554 0.203 -12.562 1.00 87.25 218 ASP A N 1
ATOM 1768 C CA . ASP A 1 218 ? 23.764 1.192 -13.620 1.00 87.25 218 ASP A CA 1
ATOM 1769 C C . ASP A 1 218 ? 24.767 2.296 -13.209 1.00 87.25 218 ASP A C 1
ATOM 1771 O O . ASP A 1 218 ? 25.131 3.137 -14.026 1.00 87.25 218 ASP A O 1
ATOM 1775 N N . GLY A 1 219 ? 25.242 2.299 -11.956 1.00 87.31 219 GLY A N 1
ATOM 1776 C CA . GLY A 1 219 ? 26.196 3.287 -11.440 1.00 87.31 219 GLY A CA 1
ATOM 1777 C C . GLY A 1 219 ? 25.618 4.702 -11.308 1.00 87.31 219 GLY A C 1
ATOM 1778 O O . GLY A 1 219 ? 26.367 5.680 -11.329 1.00 87.31 219 GLY A O 1
ATOM 1779 N N . VAL A 1 220 ? 24.295 4.827 -11.179 1.00 90.38 220 VAL A N 1
ATOM 1780 C CA . VAL A 1 220 ? 23.574 6.107 -11.116 1.00 90.38 220 VAL A CA 1
ATOM 1781 C C . VAL A 1 220 ? 22.937 6.331 -9.748 1.00 90.38 220 VAL A C 1
ATOM 1783 O O . VAL A 1 220 ? 22.697 5.406 -8.973 1.00 90.38 220 VAL A O 1
ATOM 1786 N N . LYS A 1 221 ? 22.631 7.591 -9.432 1.00 87.88 221 LYS A N 1
ATOM 1787 C CA . LYS A 1 221 ? 21.894 7.928 -8.212 1.00 87.88 221 LYS A CA 1
ATOM 1788 C C . LYS A 1 221 ? 20.401 7.684 -8.422 1.00 87.88 221 LYS A C 1
ATOM 1790 O O . LYS A 1 221 ? 19.807 8.264 -9.326 1.00 87.88 221 LYS A O 1
ATOM 1795 N N . PHE A 1 222 ? 19.789 6.896 -7.541 1.00 89.19 222 PHE A N 1
ATOM 1796 C CA . PHE A 1 222 ? 18.347 6.672 -7.569 1.00 89.19 222 PHE A CA 1
ATOM 1797 C C . PHE A 1 222 ? 17.573 7.872 -7.003 1.00 89.19 222 PHE A C 1
ATOM 1799 O O . PHE A 1 222 ? 17.829 8.315 -5.878 1.00 89.19 222 PHE A O 1
ATOM 1806 N N . ASP A 1 223 ? 16.606 8.376 -7.771 1.00 89.44 223 ASP A N 1
ATOM 1807 C CA . ASP A 1 223 ? 15.601 9.335 -7.314 1.00 89.44 223 ASP A CA 1
ATOM 1808 C C . ASP A 1 223 ? 14.260 8.617 -7.136 1.00 89.44 223 ASP A C 1
ATOM 1810 O O . ASP A 1 223 ? 13.563 8.309 -8.102 1.00 89.44 223 ASP A O 1
ATOM 1814 N N . TYR A 1 224 ? 13.884 8.380 -5.877 1.00 86.50 224 TYR A N 1
ATOM 1815 C CA . TYR A 1 224 ? 12.619 7.729 -5.540 1.00 86.50 224 TYR A CA 1
ATOM 1816 C C . TYR A 1 224 ? 11.405 8.475 -6.083 1.00 86.50 224 TYR A C 1
ATOM 1818 O O . TYR A 1 224 ? 10.376 7.863 -6.303 1.00 86.50 224 TYR A O 1
ATOM 1826 N N . THR A 1 225 ? 11.476 9.792 -6.284 1.00 92.81 225 THR A N 1
ATOM 1827 C CA . THR A 1 225 ? 10.302 10.549 -6.743 1.00 92.81 225 THR A CA 1
ATOM 1828 C C . THR A 1 225 ? 9.915 10.223 -8.183 1.00 92.81 225 THR A C 1
ATOM 1830 O O . THR A 1 225 ? 8.788 10.495 -8.572 1.00 92.81 225 THR A O 1
ATOM 1833 N N . THR A 1 226 ? 10.810 9.614 -8.961 1.00 93.50 226 THR A N 1
ATOM 1834 C CA . THR A 1 226 ? 10.587 9.257 -10.367 1.00 93.50 226 THR A CA 1
ATOM 1835 C C . THR A 1 226 ? 10.752 7.756 -10.596 1.00 93.50 226 THR A C 1
ATOM 1837 O O . THR A 1 226 ? 11.415 7.335 -11.545 1.00 93.50 226 THR A O 1
ATOM 1840 N N . LEU A 1 227 ? 10.218 6.940 -9.680 1.00 95.25 227 LEU A N 1
ATOM 1841 C CA . LEU A 1 227 ? 10.328 5.480 -9.698 1.00 95.25 227 LEU A CA 1
ATOM 1842 C C . LEU A 1 227 ? 9.958 4.884 -11.064 1.00 95.25 227 LEU A C 1
ATOM 1844 O O . LEU A 1 227 ? 10.753 4.153 -11.646 1.00 95.25 227 LEU A O 1
ATOM 1848 N N . PHE A 1 228 ? 8.777 5.191 -11.592 1.00 95.44 228 PHE A N 1
ATOM 1849 C CA . PHE A 1 228 ? 8.290 4.606 -12.838 1.00 95.44 228 PHE A CA 1
ATOM 1850 C C . PHE A 1 228 ? 9.022 5.126 -14.072 1.00 95.44 228 PHE A C 1
ATOM 1852 O O . PHE A 1 228 ? 9.336 4.317 -14.943 1.00 95.44 228 PHE A O 1
ATOM 1859 N N . ASN A 1 229 ? 9.386 6.410 -14.135 1.00 93.12 229 ASN A N 1
ATOM 1860 C CA . ASN A 1 229 ? 10.270 6.902 -15.195 1.00 93.12 229 ASN A CA 1
ATOM 1861 C C . ASN A 1 229 ? 11.631 6.200 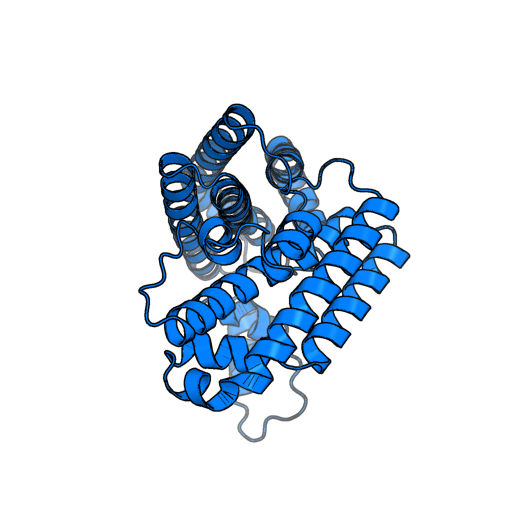-15.166 1.00 93.12 229 ASN A C 1
ATOM 1863 O O . ASN A 1 229 ? 12.159 5.829 -16.213 1.00 93.12 229 ASN A O 1
ATOM 1867 N N . PHE A 1 230 ? 12.179 5.961 -13.974 1.00 92.31 230 PHE A N 1
ATOM 1868 C CA . PHE A 1 230 ? 13.430 5.229 -13.823 1.00 92.31 230 PHE A CA 1
ATOM 1869 C C . PHE A 1 230 ? 13.297 3.766 -14.277 1.00 92.31 230 PHE A C 1
ATOM 1871 O O . PHE A 1 230 ? 14.141 3.270 -15.020 1.00 92.31 230 PHE A O 1
ATOM 1878 N N . LEU A 1 231 ? 12.211 3.081 -13.899 1.00 92.00 231 LEU A N 1
ATOM 1879 C CA . LEU A 1 231 ? 11.946 1.700 -14.320 1.00 92.00 231 LEU A CA 1
ATOM 1880 C C . LEU A 1 231 ? 11.667 1.576 -15.821 1.00 92.00 231 LEU A C 1
ATOM 1882 O O . LEU A 1 231 ? 12.029 0.564 -16.423 1.00 92.00 231 LEU A O 1
ATOM 1886 N N . LYS A 1 232 ? 11.039 2.587 -16.433 1.00 91.12 232 LYS A N 1
ATOM 1887 C CA . LYS A 1 232 ? 10.786 2.638 -17.878 1.00 91.12 232 LYS A CA 1
ATOM 1888 C C . LYS A 1 232 ? 12.091 2.515 -18.667 1.00 91.12 232 LYS A C 1
ATOM 1890 O O . LYS A 1 232 ? 12.134 1.767 -19.644 1.00 91.12 232 LYS A O 1
ATOM 1895 N N . GLY A 1 233 ? 13.151 3.163 -18.175 1.00 82.00 233 GLY A N 1
ATOM 1896 C CA . GLY A 1 233 ? 14.474 3.207 -18.792 1.00 82.00 233 GLY A CA 1
ATOM 1897 C C . GLY A 1 233 ? 14.520 4.090 -20.045 1.00 82.00 233 GLY A C 1
ATOM 1898 O O . GLY A 1 233 ? 13.495 4.521 -20.564 1.00 82.00 233 GLY A O 1
ATOM 1899 N N . GLU A 1 234 ? 15.729 4.344 -20.550 1.00 68.88 234 GLU A N 1
ATOM 1900 C CA . GLU A 1 234 ? 15.974 5.191 -21.735 1.00 68.88 234 GLU A CA 1
ATOM 1901 C C . GLU A 1 234 ? 15.919 4.420 -23.071 1.00 68.88 234 GLU A C 1
ATOM 1903 O O . GLU A 1 234 ? 16.289 4.940 -24.120 1.00 68.88 234 GLU A O 1
ATOM 1908 N N . ARG A 1 235 ? 15.503 3.148 -23.051 1.00 61.94 235 ARG A N 1
ATOM 1909 C CA . ARG A 1 235 ? 15.466 2.293 -24.248 1.00 61.94 235 ARG A CA 1
ATOM 1910 C C . ARG A 1 235 ? 14.266 2.643 -25.132 1.00 61.94 235 ARG A C 1
ATOM 1912 O O . ARG A 1 235 ? 13.232 3.071 -24.630 1.00 61.94 235 ARG A O 1
ATOM 1919 N N . GLU A 1 236 ? 14.375 2.363 -26.434 1.00 60.06 236 GLU A N 1
ATOM 1920 C CA . GLU A 1 236 ? 13.276 2.541 -27.405 1.00 60.06 236 GLU A CA 1
ATOM 1921 C C . GLU A 1 236 ? 11.990 1.798 -26.998 1.00 60.06 236 GLU A C 1
ATOM 1923 O O . GLU A 1 236 ? 10.890 2.246 -27.315 1.00 60.06 236 GLU A O 1
ATOM 1928 N N . ALA A 1 237 ? 12.117 0.692 -26.253 1.00 57.09 237 ALA A N 1
ATOM 1929 C CA . ALA A 1 237 ? 10.999 -0.046 -25.676 1.00 57.09 237 ALA A CA 1
ATOM 1930 C C . ALA A 1 237 ? 11.071 -0.054 -24.135 1.00 57.09 237 ALA A C 1
ATOM 1932 O O . ALA A 1 237 ? 12.148 -0.328 -23.588 1.00 57.09 237 ALA A O 1
ATOM 1933 N N . PRO A 1 238 ? 9.942 0.161 -23.425 1.00 72.19 238 PRO A N 1
ATOM 1934 C CA . PRO A 1 238 ? 9.904 0.069 -21.969 1.00 72.19 238 PRO A CA 1
ATOM 1935 C C . PRO A 1 238 ? 10.297 -1.319 -21.464 1.00 72.19 238 PRO A C 1
ATOM 1937 O O . PRO A 1 238 ? 10.012 -2.330 -22.115 1.00 72.19 238 PRO A O 1
ATOM 1940 N N . THR A 1 239 ? 10.905 -1.376 -20.280 1.00 86.50 239 THR A N 1
ATOM 1941 C CA . THR A 1 239 ? 11.245 -2.651 -19.634 1.00 86.50 239 THR A CA 1
ATOM 1942 C C . THR A 1 239 ? 9.995 -3.473 -19.304 1.00 86.50 239 THR A C 1
ATOM 1944 O O . THR A 1 239 ? 8.927 -2.929 -19.014 1.00 86.50 239 THR A O 1
ATOM 1947 N N . GLU A 1 240 ? 10.130 -4.800 -19.298 1.00 90.25 240 GLU A N 1
ATOM 1948 C CA . GLU A 1 240 ? 9.027 -5.696 -18.926 1.00 90.25 240 GLU A CA 1
ATOM 1949 C C . GLU A 1 240 ? 8.557 -5.462 -17.491 1.00 90.25 240 GLU A C 1
ATOM 1951 O O . GLU A 1 240 ? 7.360 -5.522 -17.222 1.00 90.25 240 GLU A O 1
ATOM 1956 N N . ILE A 1 241 ? 9.470 -5.115 -16.577 1.00 92.69 241 ILE A N 1
ATOM 1957 C CA . ILE A 1 241 ? 9.080 -4.775 -15.209 1.00 92.69 241 ILE A CA 1
ATOM 1958 C C . ILE A 1 241 ? 8.215 -3.510 -15.176 1.00 92.69 241 ILE A C 1
ATOM 1960 O O . ILE A 1 241 ? 7.185 -3.515 -14.518 1.00 92.69 241 ILE A O 1
ATOM 1964 N N . TYR A 1 242 ? 8.543 -2.466 -15.947 1.00 95.12 242 TYR A N 1
ATOM 1965 C CA . TYR A 1 242 ? 7.711 -1.263 -16.031 1.00 95.12 242 TYR A CA 1
ATOM 1966 C C . TYR A 1 242 ? 6.310 -1.559 -16.582 1.00 95.12 242 TYR A C 1
ATOM 1968 O O . TYR A 1 242 ? 5.319 -1.159 -15.970 1.00 95.12 242 TYR A O 1
ATOM 1976 N N . LYS A 1 243 ? 6.211 -2.271 -17.713 1.00 95.56 243 LYS A N 1
ATOM 1977 C CA . LYS A 1 243 ? 4.914 -2.573 -18.346 1.00 95.56 243 LYS A CA 1
ATOM 1978 C C . LYS A 1 243 ? 4.020 -3.378 -17.407 1.00 95.56 243 LYS A C 1
ATOM 1980 O O . LYS A 1 243 ? 2.905 -2.977 -17.101 1.00 95.56 243 LYS A O 1
ATOM 1985 N N . ASN A 1 244 ? 4.551 -4.476 -16.881 1.00 97.12 244 ASN A N 1
ATOM 1986 C CA . ASN A 1 244 ? 3.789 -5.365 -16.018 1.00 97.12 244 ASN A CA 1
ATOM 1987 C C . ASN A 1 244 ? 3.439 -4.702 -14.674 1.00 97.12 244 ASN A C 1
ATOM 1989 O O . ASN A 1 244 ? 2.346 -4.902 -14.153 1.00 97.12 244 ASN A O 1
ATOM 1993 N N . SER A 1 245 ? 4.312 -3.847 -14.130 1.00 97.12 245 SER A N 1
ATOM 1994 C CA . SER A 1 245 ? 4.002 -3.084 -12.918 1.00 97.12 245 SER A CA 1
ATOM 1995 C C . SER A 1 245 ? 2.942 -2.005 -13.134 1.00 97.12 245 SER A C 1
ATOM 1997 O O . SER A 1 245 ? 2.055 -1.843 -12.301 1.00 97.12 245 SER A O 1
ATOM 1999 N N . THR A 1 246 ? 2.998 -1.261 -14.237 1.00 97.06 246 THR A N 1
ATOM 2000 C CA . THR A 1 246 ? 1.965 -0.253 -14.524 1.00 97.06 246 THR A CA 1
ATOM 2001 C C . THR A 1 246 ? 0.603 -0.904 -14.750 1.00 97.06 246 THR A C 1
ATOM 2003 O O . THR A 1 246 ? -0.388 -0.417 -14.207 1.00 97.06 246 THR A O 1
ATOM 2006 N N . ARG A 1 247 ? 0.567 -2.060 -15.422 1.00 97.06 247 ARG A N 1
ATOM 2007 C CA . ARG A 1 247 ? -0.643 -2.870 -15.596 1.00 97.06 247 ARG A CA 1
ATOM 2008 C C . ARG A 1 247 ? -1.207 -3.404 -14.287 1.00 97.06 247 ARG A C 1
ATOM 2010 O O . ARG A 1 247 ? -2.367 -3.169 -13.976 1.00 97.06 247 ARG A O 1
ATOM 2017 N N . ALA A 1 248 ? -0.379 -4.053 -13.466 1.00 97.06 248 ALA A N 1
ATOM 2018 C CA . ALA A 1 248 ? -0.818 -4.597 -12.179 1.00 97.06 248 ALA A CA 1
ATOM 2019 C C . ALA A 1 248 ? -1.398 -3.520 -11.237 1.00 97.06 248 ALA A C 1
ATOM 2021 O O . ALA A 1 248 ? -2.261 -3.808 -10.407 1.00 97.06 248 ALA A O 1
ATOM 2022 N N . MET A 1 249 ? -0.956 -2.267 -11.378 1.00 95.94 249 MET A N 1
ATOM 2023 C CA . MET A 1 249 ? -1.484 -1.124 -10.626 1.00 95.94 249 MET A CA 1
ATOM 2024 C C . MET A 1 249 ? -2.644 -0.393 -11.309 1.00 95.94 249 MET A C 1
ATOM 2026 O O . MET A 1 249 ? -3.267 0.441 -10.656 1.00 95.94 249 MET A O 1
ATOM 2030 N N . GLY A 1 250 ? -2.959 -0.686 -12.573 1.00 95.44 250 GLY A N 1
ATOM 2031 C CA . GLY A 1 250 ? -3.970 0.045 -13.342 1.00 95.44 250 GLY A CA 1
ATOM 2032 C C . GLY A 1 250 ? -3.571 1.498 -13.630 1.00 95.44 250 GLY A C 1
ATOM 2033 O O . GLY A 1 250 ? -4.403 2.398 -13.541 1.00 95.44 250 GLY A O 1
ATOM 2034 N N . ILE A 1 251 ? -2.285 1.739 -13.906 1.00 96.31 251 ILE A N 1
ATOM 2035 C CA . ILE A 1 251 ? -1.702 3.074 -14.145 1.00 96.31 251 ILE A CA 1
ATOM 2036 C C . ILE A 1 251 ? -0.948 3.167 -15.485 1.00 96.31 251 ILE A C 1
ATOM 2038 O O . ILE A 1 251 ? -0.066 4.009 -15.639 1.00 96.31 251 ILE A O 1
ATOM 2042 N N . GLU A 1 252 ? -1.245 2.295 -16.452 1.00 94.06 252 GLU A N 1
ATOM 2043 C CA . GLU A 1 252 ? -0.624 2.316 -17.791 1.00 94.06 252 GLU A CA 1
ATOM 2044 C C . GLU A 1 252 ? -0.870 3.654 -18.501 1.00 94.06 252 GLU A C 1
ATOM 2046 O O . GLU A 1 252 ? 0.078 4.338 -18.897 1.00 94.06 252 GLU A O 1
ATOM 2051 N N . GLU A 1 253 ? -2.136 4.060 -18.580 1.00 91.56 253 GLU A N 1
ATOM 2052 C CA . GLU A 1 253 ? -2.581 5.270 -19.265 1.00 91.56 253 GLU A CA 1
ATOM 2053 C C . GLU A 1 253 ? -3.191 6.244 -18.256 1.00 91.56 253 GLU A C 1
ATOM 2055 O O . GLU A 1 253 ? -4.141 5.924 -17.539 1.00 91.56 253 GLU A O 1
ATOM 2060 N N . LEU A 1 254 ? -2.604 7.438 -18.158 1.00 95.62 254 LEU A N 1
ATOM 2061 C CA . LEU A 1 254 ? -2.998 8.449 -17.185 1.00 95.62 254 LEU A CA 1
ATOM 2062 C C . LEU A 1 254 ? -3.112 9.818 -17.843 1.00 95.62 254 LEU A C 1
ATOM 2064 O O . LEU A 1 254 ? -2.157 10.317 -18.435 1.00 95.62 254 LEU A O 1
ATOM 2068 N N . GLU A 1 255 ? -4.255 10.457 -17.621 1.00 96.12 255 GLU A N 1
ATOM 2069 C CA . GLU A 1 255 ? -4.466 11.864 -17.942 1.00 96.12 255 GLU A CA 1
ATOM 2070 C C . GLU A 1 255 ? -3.890 12.749 -16.836 1.00 96.12 255 GLU A C 1
ATOM 2072 O O . GLU A 1 255 ? -4.140 12.530 -15.642 1.00 96.12 255 GLU A O 1
ATOM 2077 N N . LYS A 1 256 ? -3.126 13.771 -17.230 1.00 96.75 256 LYS A N 1
ATOM 2078 C CA . LYS A 1 256 ? -2.422 14.660 -16.298 1.00 96.75 256 LYS A CA 1
ATOM 2079 C C . LYS A 1 256 ? -3.392 15.347 -15.337 1.00 96.75 256 LYS A C 1
ATOM 2081 O O . LYS A 1 256 ? -3.171 15.329 -14.127 1.00 96.75 256 LYS A O 1
ATOM 2086 N N . GLU A 1 257 ? -4.479 15.899 -15.861 1.00 97.19 257 GLU A N 1
ATOM 2087 C CA . GLU A 1 257 ? -5.496 16.619 -15.095 1.00 97.19 257 GLU A CA 1
ATOM 2088 C C . GLU A 1 257 ? -6.143 15.711 -14.040 1.00 97.19 257 GLU A C 1
ATOM 2090 O O . GLU A 1 257 ? -6.335 16.125 -12.896 1.00 97.19 257 GLU A O 1
ATOM 2095 N N . ALA A 1 258 ? -6.407 14.446 -14.383 1.00 96.62 258 ALA A N 1
ATOM 2096 C CA . ALA A 1 258 ? -6.992 13.476 -13.459 1.00 96.62 258 ALA A CA 1
ATOM 2097 C C . ALA A 1 258 ? -6.031 13.107 -12.314 1.00 96.62 258 ALA A C 1
ATOM 2099 O O . ALA A 1 258 ? -6.458 12.918 -11.168 1.00 96.62 258 ALA A O 1
ATOM 2100 N N . VAL A 1 259 ? -4.727 13.013 -12.600 1.00 97.94 259 VAL A N 1
ATOM 2101 C CA . VAL A 1 259 ? -3.696 12.769 -11.579 1.00 97.94 259 VAL A CA 1
ATOM 2102 C C . VAL A 1 259 ? -3.548 13.980 -10.658 1.00 97.94 259 VAL A C 1
ATOM 2104 O O . VAL A 1 259 ? -3.504 13.815 -9.438 1.00 97.94 259 VAL A O 1
ATOM 2107 N N . GLU A 1 260 ? -3.533 15.195 -11.208 1.00 98.12 260 GLU A N 1
ATOM 2108 C CA . GLU A 1 260 ? -3.466 16.432 -10.422 1.00 98.12 260 GLU A CA 1
ATOM 2109 C C . GLU A 1 260 ? -4.701 16.615 -9.526 1.00 98.12 260 GLU A C 1
ATOM 2111 O O . GLU A 1 260 ? -4.567 16.995 -8.357 1.00 98.12 260 GLU A O 1
ATOM 2116 N N . GLU A 1 261 ? -5.896 16.285 -10.025 1.00 98.31 261 GLU A N 1
ATOM 2117 C CA . GLU A 1 261 ? -7.129 16.291 -9.233 1.00 98.31 261 GLU A CA 1
ATOM 2118 C C . GLU A 1 261 ? -7.065 15.266 -8.093 1.00 98.31 261 GLU A C 1
ATOM 2120 O O . GLU A 1 261 ? -7.346 15.602 -6.940 1.00 98.31 261 GLU A O 1
ATOM 2125 N N . SER A 1 262 ? -6.629 14.039 -8.390 1.00 98.50 262 SER A N 1
ATOM 2126 C CA . SER A 1 262 ? -6.468 12.975 -7.391 1.00 98.50 262 SER A CA 1
ATOM 2127 C C . SER A 1 262 ? -5.478 13.379 -6.296 1.00 98.50 262 SER A C 1
ATOM 2129 O O . SER A 1 262 ? -5.757 13.220 -5.106 1.00 98.50 262 SER A O 1
ATOM 2131 N N . LEU A 1 263 ? -4.347 13.978 -6.680 1.00 98.50 263 LEU A N 1
ATOM 2132 C CA . LEU A 1 263 ? -3.335 14.488 -5.755 1.00 98.50 263 LEU A CA 1
ATOM 2133 C C . LEU A 1 263 ? -3.890 15.610 -4.868 1.00 98.50 263 LEU A C 1
ATOM 2135 O O . LEU A 1 263 ? -3.654 15.633 -3.654 1.00 98.50 263 LEU A O 1
ATOM 2139 N N . LYS A 1 264 ? -4.639 16.547 -5.459 1.00 98.56 264 LYS A N 1
ATOM 2140 C CA . LYS A 1 264 ? -5.304 17.624 -4.720 1.00 98.56 264 LYS A CA 1
ATOM 2141 C C . LYS A 1 264 ? -6.307 17.053 -3.720 1.00 98.56 264 LYS A C 1
ATOM 2143 O O . LYS A 1 264 ? -6.284 17.449 -2.554 1.00 98.56 264 LYS A O 1
ATOM 2148 N N . ARG A 1 265 ? -7.135 16.097 -4.143 1.00 98.62 265 ARG A N 1
ATOM 2149 C CA . ARG A 1 265 ? -8.142 15.475 -3.283 1.00 98.62 265 ARG A CA 1
ATOM 2150 C C . ARG A 1 265 ? -7.509 14.698 -2.130 1.00 98.62 265 ARG A C 1
ATOM 2152 O O . ARG A 1 265 ? -7.905 14.888 -0.982 1.00 98.62 265 ARG A O 1
ATOM 2159 N N . ALA A 1 266 ? -6.471 13.907 -2.397 1.00 98.69 266 ALA A N 1
ATOM 2160 C CA . ALA A 1 266 ? -5.724 13.208 -1.353 1.00 98.69 266 ALA A CA 1
ATOM 2161 C C . ALA A 1 266 ? -5.153 14.185 -0.310 1.00 98.69 266 ALA A C 1
ATOM 2163 O O . ALA A 1 266 ? -5.265 13.948 0.893 1.00 98.69 266 ALA A O 1
ATOM 2164 N N . ARG A 1 267 ? -4.612 15.333 -0.747 1.00 98.56 267 ARG A N 1
ATOM 2165 C CA . ARG A 1 267 ? -4.113 16.390 0.150 1.00 98.56 267 ARG A CA 1
ATOM 2166 C C . ARG A 1 267 ? -5.211 16.962 1.051 1.00 98.56 267 ARG A C 1
ATOM 2168 O O . ARG A 1 267 ? -4.961 17.199 2.234 1.00 98.56 267 ARG A O 1
ATOM 2175 N N . GLU A 1 268 ? -6.411 17.182 0.519 1.00 98.56 268 GLU A N 1
ATOM 2176 C CA . GLU A 1 268 ? -7.566 17.656 1.294 1.00 98.56 268 GLU A CA 1
ATOM 2177 C C . GLU A 1 268 ? -7.985 16.643 2.368 1.00 98.56 268 GLU A C 1
ATOM 2179 O O . GLU A 1 268 ? -8.181 17.027 3.526 1.00 98.56 268 GLU A O 1
ATOM 2184 N N . ILE A 1 269 ? -8.057 15.355 2.015 1.00 98.62 269 ILE A N 1
ATOM 2185 C CA . ILE A 1 269 ? -8.405 14.270 2.945 1.00 98.62 269 ILE A CA 1
ATOM 2186 C C . ILE A 1 269 ? -7.348 14.150 4.050 1.00 98.62 269 ILE A C 1
ATOM 2188 O O . ILE A 1 269 ? -7.690 14.155 5.235 1.00 98.62 269 ILE A O 1
ATOM 2192 N N . ILE A 1 270 ? -6.059 14.129 3.688 1.00 98.25 270 ILE A N 1
ATOM 2193 C CA . ILE A 1 270 ? -4.946 14.067 4.650 1.00 98.25 270 ILE A CA 1
ATOM 2194 C C . ILE A 1 270 ? -5.029 15.233 5.644 1.00 98.25 270 ILE A C 1
ATOM 2196 O O . ILE A 1 270 ? -4.922 15.036 6.858 1.00 98.25 270 ILE A O 1
ATOM 2200 N N . LEU A 1 271 ? -5.273 16.452 5.153 1.00 98.19 271 LEU A N 1
ATOM 2201 C CA . LEU A 1 271 ? -5.401 17.639 5.997 1.00 98.19 271 LEU A CA 1
ATOM 2202 C C . LEU A 1 271 ? -6.627 17.572 6.920 1.00 98.19 271 LEU A C 1
ATOM 2204 O O . LEU A 1 271 ? -6.547 18.000 8.076 1.00 98.19 271 LEU A O 1
ATOM 2208 N N . ASN A 1 272 ? -7.748 17.037 6.432 1.00 98.19 272 ASN A N 1
ATOM 2209 C CA . ASN A 1 272 ? -8.961 16.836 7.221 1.00 98.19 272 ASN A CA 1
ATOM 2210 C C . ASN A 1 272 ? -8.704 15.868 8.386 1.00 98.19 272 ASN A C 1
ATOM 2212 O O . ASN A 1 272 ? -8.908 16.233 9.550 1.00 98.19 272 ASN A O 1
ATOM 2216 N N . ILE A 1 273 ? -8.165 14.681 8.088 1.00 97.94 273 ILE A N 1
ATOM 2217 C CA . ILE A 1 273 ? -7.873 13.657 9.096 1.00 97.94 273 ILE A CA 1
ATOM 2218 C C . ILE A 1 273 ? -6.849 14.185 10.101 1.00 97.94 273 ILE A C 1
ATOM 2220 O O . ILE A 1 273 ? -7.097 14.099 11.303 1.00 97.94 273 ILE A O 1
ATOM 2224 N N . ARG A 1 274 ? -5.764 14.834 9.652 1.00 97.12 274 ARG A N 1
ATOM 2225 C CA . ARG A 1 274 ? -4.767 15.473 10.535 1.00 97.12 274 ARG A CA 1
ATOM 2226 C C . ARG A 1 274 ? -5.419 16.378 11.583 1.00 97.12 274 ARG A C 1
ATOM 2228 O O . ARG A 1 274 ? -5.066 16.307 12.758 1.00 97.12 274 ARG A O 1
ATOM 2235 N N . ARG A 1 275 ? -6.361 17.233 11.169 1.00 97.50 275 ARG A N 1
ATOM 2236 C CA . ARG A 1 275 ? -7.030 18.197 12.061 1.00 97.50 275 ARG A CA 1
ATOM 2237 C C . ARG A 1 275 ? -7.959 17.518 13.067 1.00 97.50 275 ARG A C 1
ATOM 2239 O O . ARG A 1 275 ? -8.046 17.969 14.206 1.00 97.50 275 ARG A O 1
ATOM 2246 N N . ARG A 1 276 ? -8.649 16.448 12.665 1.00 96.69 276 ARG A N 1
ATOM 2247 C CA . ARG A 1 276 ? -9.664 15.769 13.492 1.00 96.69 276 ARG A CA 1
ATOM 2248 C C . ARG A 1 276 ? -9.102 14.643 14.358 1.00 96.69 276 ARG A C 1
ATOM 2250 O O . ARG A 1 276 ? -9.679 14.350 15.402 1.00 96.69 276 ARG A O 1
ATOM 2257 N N . ARG A 1 277 ? -7.972 14.044 13.968 1.00 96.44 277 ARG A N 1
ATOM 2258 C CA . ARG A 1 277 ? -7.392 12.826 14.558 1.00 96.44 277 ARG A CA 1
ATOM 2259 C C . ARG A 1 277 ? -7.375 12.830 16.083 1.00 96.44 277 ARG A C 1
ATOM 2261 O O . ARG A 1 277 ? -7.913 11.919 16.699 1.00 96.44 277 ARG A O 1
ATOM 2268 N N . LYS A 1 278 ? -6.791 13.858 16.709 1.00 96.12 278 LYS A N 1
ATOM 2269 C CA . LYS A 1 278 ? -6.670 13.913 18.178 1.00 96.12 278 LYS A CA 1
ATOM 2270 C C . LYS A 1 278 ? -8.030 13.980 18.880 1.00 96.12 278 LYS A C 1
ATOM 2272 O O . LYS A 1 278 ? -8.174 13.416 19.958 1.00 96.12 278 LYS A O 1
ATOM 2277 N N . GLY A 1 279 ? -9.012 14.662 18.286 1.00 96.50 279 GLY A N 1
ATOM 2278 C CA . GLY A 1 279 ? -10.378 14.712 18.812 1.00 96.50 279 GLY A CA 1
ATOM 2279 C C . GLY A 1 279 ? -11.071 13.357 18.702 1.00 96.50 279 GLY A C 1
ATOM 2280 O O . GLY A 1 279 ? -11.597 12.858 19.691 1.00 96.50 279 GLY A O 1
ATOM 2281 N N . LEU A 1 280 ? -10.972 12.726 17.529 1.00 96.00 280 LEU A N 1
ATOM 2282 C CA . LEU A 1 280 ? -11.557 11.411 17.268 1.00 96.00 280 LEU A CA 1
ATOM 2283 C C . LEU A 1 280 ? -10.988 10.323 18.190 1.00 96.00 280 LEU A C 1
ATOM 2285 O O . LEU A 1 280 ? -11.750 9.518 18.716 1.00 96.00 280 LEU A O 1
ATOM 2289 N N . ILE A 1 281 ? -9.674 10.335 18.448 1.00 96.50 281 ILE A N 1
ATOM 2290 C CA . ILE A 1 281 ? -9.044 9.407 19.400 1.00 96.50 281 ILE A CA 1
ATOM 2291 C C . ILE A 1 281 ? -9.658 9.571 20.796 1.00 96.50 281 ILE A C 1
ATOM 2293 O O . ILE A 1 281 ? -10.082 8.587 21.388 1.00 96.50 281 ILE A O 1
ATOM 2297 N N . ARG A 1 282 ? -9.769 10.803 21.313 1.00 94.44 282 ARG A N 1
ATOM 2298 C CA . ARG A 1 282 ? -10.338 11.048 22.655 1.00 94.44 282 ARG A CA 1
ATOM 2299 C C . ARG A 1 282 ? -11.800 10.621 22.771 1.00 94.44 282 ARG A C 1
ATOM 2301 O O . ARG A 1 282 ? -12.226 10.201 23.841 1.00 94.44 282 ARG A O 1
ATOM 2308 N N . GLU A 1 283 ? -12.572 10.780 21.702 1.00 93.44 283 GLU A N 1
ATOM 2309 C CA . GLU A 1 283 ? -13.998 10.456 21.689 1.00 93.44 283 GLU A CA 1
ATOM 2310 C C . GLU A 1 283 ? -14.248 8.942 21.604 1.00 93.44 283 GLU A C 1
ATOM 2312 O O . GLU A 1 283 ? -15.134 8.417 22.287 1.00 93.44 283 GLU A O 1
ATOM 2317 N N . ARG A 1 284 ? -13.477 8.243 20.760 1.00 92.06 284 ARG A N 1
ATOM 2318 C CA . ARG A 1 284 ? -13.788 6.874 20.321 1.00 92.06 284 ARG A CA 1
ATOM 2319 C C . ARG A 1 284 ? -12.877 5.801 20.899 1.00 92.06 284 ARG A C 1
ATOM 2321 O O . ARG A 1 284 ? -13.349 4.691 21.126 1.00 92.06 284 ARG A O 1
ATOM 2328 N N . VAL A 1 285 ? -11.616 6.115 21.181 1.00 91.94 285 VAL A N 1
ATOM 2329 C CA . VAL A 1 285 ? -10.673 5.137 21.729 1.00 91.94 285 VAL A CA 1
ATOM 2330 C C . VAL A 1 285 ? -10.872 5.069 23.236 1.00 91.94 285 VAL A C 1
ATOM 2332 O O . VAL A 1 285 ? -10.406 5.924 23.990 1.00 91.94 285 VAL A O 1
ATOM 2335 N N . LYS A 1 286 ? -11.593 4.041 23.676 1.00 83.44 286 LYS A N 1
ATOM 2336 C CA . LYS A 1 286 ? -11.815 3.749 25.090 1.00 83.44 286 LYS A CA 1
ATOM 2337 C C . LYS A 1 286 ? -11.152 2.410 25.401 1.00 83.44 286 LYS A C 1
ATOM 2339 O O . LYS A 1 286 ? -11.599 1.402 24.857 1.00 83.44 286 LYS A O 1
ATOM 2344 N N . PRO A 1 287 ? -10.087 2.384 26.224 1.00 69.62 287 PRO A N 1
ATOM 2345 C CA . PRO A 1 287 ? -9.488 1.123 26.621 1.00 69.62 287 PRO A CA 1
ATOM 2346 C C . PRO A 1 287 ? -10.530 0.275 27.360 1.00 69.62 287 PRO A C 1
ATOM 2348 O O . PRO A 1 287 ? -11.276 0.806 28.187 1.00 69.62 287 PRO A O 1
ATOM 2351 N N . ALA A 1 288 ? -10.585 -1.011 27.012 1.00 60.00 288 ALA A N 1
ATOM 2352 C CA . ALA A 1 288 ? -11.347 -2.021 27.741 1.00 60.00 288 ALA A CA 1
ATOM 2353 C C . ALA A 1 288 ? -10.697 -2.336 29.096 1.00 60.00 288 ALA A C 1
ATOM 2355 O O . ALA A 1 288 ? -9.445 -2.273 29.180 1.00 60.00 288 ALA A O 1
#

Secondary structur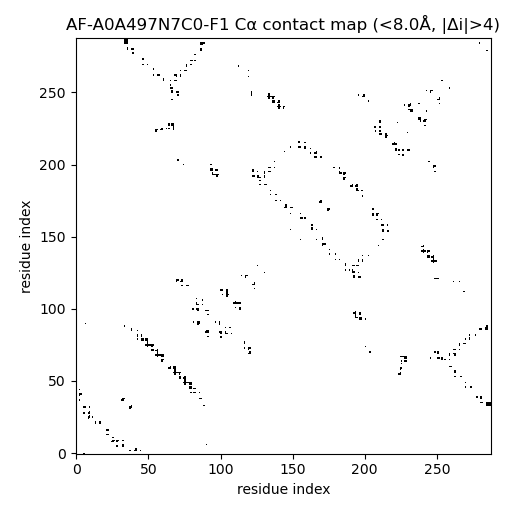e (DSSP, 8-state):
--GGGHHHHHH---S--TTSHHHHHHHHHHHHTTSHHHHHHHHHHHHHHHHHHHHHHHHHHHTT-HHHHHHHHHHHHHHHHHHHHHHTTPPP-TTSHHHHHHHHHHHHT-HHHHHHHHHHTT-TT--HHHHHHHHHHHHHHHHHHHHHHHHTHHHHTTS-HHHHHHHHHHT-HHHHHHHHHHHHHHHHTT-HHHHHHHHHHHHHHHHHHHHHHHHHHHT----GGGHHHHHH-SSSS--HHHHHHHHHHT-SS--HHHHHHHHHHHHHHHHHHHHHHHHHHHHH----

pLDDT: mean 94.21, std 6.22, range [57.09, 98.69]

Sequence (288 aa):
VPPEIDQKLYEAQILYDKNWLLTNTKEWMAKTYWRPERVEIRTENYLIEADTYLSRATSASNKGDLQSASAYTTVGLESILKTLIEINMLPISNSHFIEALRDSTQKLGMDEFYEDYLRISRLAGVDQEDAEERLAAFEAAWNEAIRTINERGSVIEELHVNVRNKLNYYGKPSFLKGMALRTRSLIDSGLFVEASHYLLRTMVDMLESYGWLRASIDGVKFDYTTLFNFLKGEREAPTEIYKNSTRAMGIEELEKEAVEESLKRAREIILNIRRRRKGLIRERVKPA

Solvent-accessible surface area (backbone atoms only — not comparable to full-atom values): 15115 Å² total; per-residue (Å²): 129,67,63,90,50,45,66,60,41,51,69,56,82,84,88,80,59,96,80,44,59,64,56,54,50,25,55,52,31,63,76,38,56,56,30,51,71,45,45,51,53,41,44,47,52,25,44,53,49,16,52,53,26,42,51,33,11,53,52,5,47,76,71,67,24,58,50,26,15,43,53,26,32,34,54,12,43,52,35,39,51,50,40,46,23,50,38,66,71,46,85,89,38,72,77,47,41,61,61,42,41,44,57,26,21,55,78,65,74,39,51,66,58,44,56,50,45,30,55,57,48,57,39,62,86,49,40,68,68,55,32,52,50,22,48,53,23,40,52,53,22,49,52,55,48,28,52,52,50,66,77,42,51,75,61,45,75,73,44,59,67,71,45,32,53,50,45,67,50,65,48,34,71,67,46,53,52,50,51,52,54,53,35,48,56,28,44,78,68,71,36,21,46,34,27,40,47,39,50,41,65,55,46,54,64,49,50,58,38,47,45,47,54,51,20,61,74,71,73,48,85,70,56,78,38,36,45,48,59,60,47,27,49,94,54,100,61,66,34,68,49,35,56,22,47,26,48,28,49,62,42,73,79,77,59,66,69,61,47,54,49,41,44,52,49,41,52,53,51,47,52,50,48,66,73,44,45,70,57,49,31,71,77,57,38,68,67,129

Nearest PDB structures (foldseek):
  4wic-assembly2_D  TM=1.233E-01  e=3.475E+00  macacine betaherpesvirus 3